Protein AF-A0A373PRU6-F1 (afdb_monomer_lite)

Sequence (312 aa):
MYLFNEEFGDKYLLKSLNAAQDGPDSDEWWINGLLIFNVDGSAHERDKNTGFYPNIRDDYENTDEAWINSRKFLEDNSERLLMVYRQLPGFENADFVWEKDANDQSHITVGDILYIRETVHTSQDRESIGNETENNNYAVTQHHCHYAAHPDEKDNPNNRQSIGFNFYESDIHPFKKDDYIDENDSKKYICGHLSYQKIRKDMNDPNYPLDKNSPTAPAFIPYSALITKYVKNLLIPGYAVSASSFAWSEMRVLPNQCVLGDAAGIAAVTCLLSGRTPFELNDTDENGKYIYIQDMHNIFDKYYIIYKDEDL

Secondary structure (DSSP, 8-state):
-HHHHHHHTTTEEEEEEEEEESSTT-S-EEEEEEEE-SEETT--GGGTTSTTS----TT-EEHHHHHHHHHHHHHHTHHHHHHHHTTSTT-TT----EEE-TTS-EEE---SS----S-----S-GGG-STT-TTTSSSB-HHHHHTTTSHHHHT-GGGGGEEEEE-----PPPSSGGGGEETTEEEEE--THHHHHHH-GGG--SSS--STT-SSS-EEEEGGGGB-SS-TT-B--STTSSB-HHHHHHH-SHHHHHHHHHHHHHHHHHHHHHT--GGGGG-B-TTS-BTTHHHHHHHHHHHT-S--GGG-

pLDDT: mean 88.2, std 9.52, range [36.06, 97.19]

Foldseek 3Di:
DLVVCVVCQQAKDFDDWDWDAPDPPHPDIDTPTIDGAQEAAQADPVCPPHPSGDDGDPSHDYFVRSVVVVQVVCVVCVVVVLVVQLVDPPCVPPHFDWDADPVRDITGDDDPGDDDQFHAADWQDPVPDDPPCQAPTFQAHLCQFLVCVPCCNVVPPCLVLFLAWFADQQAADDNGSVLQAQPVHRSHGDHDLNSVCSVPVVQCDPVRHSHRCTSVDIGRRHLQQQDYPVDQQGGRQANHTRHGNRSCSRQHDPVSSVSSVLSVVLLVVLCVVVVGHSNCQCDADPVRHRDNSVVSVVVCVVVVVHDDPVND

Structure (mmCIF, N/CA/C/O backbone):
data_AF-A0A373PRU6-F1
#
_entry.id   AF-A0A373PRU6-F1
#
loop_
_atom_site.group_PDB
_atom_site.id
_atom_site.type_symbol
_atom_site.label_atom_id
_atom_site.label_alt_id
_atom_site.label_comp_id
_atom_site.label_asym_id
_atom_site.label_entity_id
_atom_site.label_seq_id
_atom_site.pdbx_PDB_ins_code
_atom_site.Cartn_x
_atom_site.Cartn_y
_atom_site.Cartn_z
_atom_site.occupancy
_atom_site.B_iso_or_equiv
_atom_site.auth_seq_id
_atom_site.auth_comp_id
_atom_site.auth_asym_id
_atom_site.auth_atom_id
_atom_site.pdbx_PDB_model_num
ATOM 1 N N . MET A 1 1 ? 21.008 -1.717 -15.187 1.00 86.25 1 MET A N 1
ATOM 2 C CA . MET A 1 1 ? 20.218 -1.080 -14.107 1.00 86.25 1 MET A CA 1
ATOM 3 C C . MET A 1 1 ? 20.899 0.162 -13.525 1.00 86.25 1 MET A C 1
ATOM 5 O O . MET A 1 1 ? 20.351 1.234 -13.706 1.00 86.25 1 MET A O 1
ATOM 9 N N . TYR A 1 2 ? 22.099 0.070 -12.925 1.00 86.94 2 TYR A N 1
ATOM 10 C CA . TYR A 1 2 ? 22.814 1.226 -12.331 1.00 86.94 2 TYR A CA 1
ATOM 11 C C . TYR A 1 2 ? 22.837 2.483 -13.225 1.00 86.94 2 TYR A C 1
ATOM 13 O O . TYR A 1 2 ? 22.309 3.516 -12.842 1.00 86.94 2 TYR A O 1
ATOM 21 N N . LEU A 1 3 ? 23.351 2.374 -14.458 1.00 89.56 3 LEU A N 1
ATOM 22 C CA . LEU A 1 3 ? 23.431 3.504 -15.401 1.00 89.56 3 LEU A CA 1
ATOM 23 C C . LEU A 1 3 ? 22.067 4.067 -15.827 1.00 89.56 3 LEU A C 1
ATOM 25 O O . LEU A 1 3 ? 21.989 5.199 -16.283 1.00 89.56 3 LEU A O 1
ATOM 29 N N . PHE A 1 4 ? 20.998 3.273 -15.750 1.00 92.38 4 PHE A N 1
ATOM 30 C CA . PHE A 1 4 ? 19.646 3.766 -16.007 1.00 92.38 4 PHE A CA 1
ATOM 31 C C . PHE A 1 4 ? 19.184 4.632 -14.833 1.00 92.38 4 PHE A C 1
ATOM 33 O O . PHE A 1 4 ? 18.791 5.777 -15.027 1.00 92.38 4 PHE A O 1
ATOM 40 N N . ASN A 1 5 ? 19.309 4.108 -13.612 1.00 92.19 5 ASN A N 1
ATOM 41 C CA . ASN A 1 5 ? 18.898 4.813 -12.399 1.00 92.19 5 ASN A CA 1
ATOM 42 C C . ASN A 1 5 ? 19.761 6.056 -12.126 1.00 92.19 5 ASN A C 1
ATOM 44 O O . ASN A 1 5 ? 19.285 7.010 -11.519 1.00 92.19 5 ASN A O 1
ATOM 48 N N . GLU A 1 6 ? 21.015 6.085 -12.582 1.00 91.06 6 GLU A N 1
ATOM 49 C CA . GLU A 1 6 ? 21.838 7.294 -12.502 1.00 91.06 6 GLU A CA 1
ATOM 50 C C . GLU A 1 6 ? 21.287 8.443 -13.337 1.00 91.06 6 GLU A C 1
ATOM 52 O O . GLU A 1 6 ? 21.321 9.581 -12.883 1.00 91.06 6 GLU A O 1
ATOM 57 N N . GLU A 1 7 ? 20.750 8.141 -14.514 1.00 93.94 7 GLU A N 1
ATOM 58 C CA . GLU A 1 7 ? 20.253 9.150 -15.444 1.00 93.94 7 GLU A CA 1
ATOM 59 C C . GLU A 1 7 ? 18.822 9.589 -15.137 1.00 93.94 7 GLU A C 1
ATOM 61 O O . GLU A 1 7 ? 18.518 10.774 -15.219 1.00 93.94 7 GLU A O 1
ATOM 66 N N . PHE A 1 8 ? 17.951 8.646 -14.768 1.00 95.25 8 PHE A N 1
ATOM 67 C CA . PHE A 1 8 ? 16.517 8.914 -14.628 1.00 95.25 8 PHE A CA 1
ATOM 68 C C . PHE A 1 8 ? 16.002 8.867 -13.190 1.00 95.25 8 PHE A C 1
ATOM 70 O O . PHE A 1 8 ? 14.869 9.279 -12.947 1.00 95.25 8 PHE A O 1
ATOM 77 N N . GLY A 1 9 ? 16.808 8.383 -12.239 1.00 92.69 9 GLY A N 1
ATOM 78 C CA . GLY A 1 9 ? 16.349 7.960 -10.913 1.00 92.69 9 GLY A CA 1
ATOM 79 C C . GLY A 1 9 ? 15.667 9.034 -10.072 1.00 92.69 9 GLY A C 1
ATOM 80 O O . GLY A 1 9 ? 14.907 8.675 -9.182 1.00 92.69 9 GLY A O 1
ATOM 81 N N . ASP A 1 10 ? 15.874 10.318 -10.366 1.00 92.00 10 ASP A N 1
ATOM 82 C CA . ASP A 1 10 ? 15.179 11.414 -9.681 1.00 92.00 10 ASP A CA 1
ATOM 83 C C . ASP A 1 10 ? 13.658 11.374 -9.913 1.00 92.00 10 ASP A C 1
ATOM 85 O O . ASP A 1 10 ? 12.893 11.786 -9.044 1.00 92.00 10 ASP A O 1
ATOM 89 N N . LYS A 1 11 ? 13.212 10.831 -11.057 1.00 94.31 11 LYS A N 1
ATOM 90 C CA . LYS A 1 11 ? 11.790 10.645 -11.396 1.00 94.31 11 LYS A CA 1
ATOM 91 C C . LYS A 1 11 ? 11.422 9.183 -11.646 1.00 94.31 11 LYS A C 1
ATOM 93 O O . LYS A 1 11 ? 10.376 8.744 -11.178 1.00 94.31 11 LYS A O 1
ATOM 98 N N . TYR A 1 12 ? 12.268 8.438 -12.355 1.00 95.31 12 TYR A N 1
ATOM 99 C CA . TYR A 1 12 ? 12.023 7.068 -12.802 1.00 95.31 12 TYR A CA 1
ATOM 100 C C . TYR A 1 12 ? 13.152 6.139 -12.359 1.00 95.31 12 TYR A C 1
ATOM 102 O O . TYR A 1 12 ? 14.284 6.241 -12.836 1.00 95.31 12 TYR A O 1
ATOM 110 N N . LEU A 1 13 ? 12.847 5.192 -11.473 1.00 93.62 13 LEU A N 1
ATOM 111 C CA . LEU A 1 13 ? 13.838 4.270 -10.919 1.00 93.62 13 LEU A CA 1
ATOM 112 C C . LEU A 1 13 ? 13.442 2.818 -11.165 1.00 93.62 13 LEU A C 1
ATOM 114 O O . LEU A 1 13 ? 12.336 2.397 -10.837 1.00 93.62 13 LEU A O 1
ATOM 118 N N . LEU A 1 14 ? 14.368 2.025 -11.701 1.00 91.88 14 LEU A N 1
ATOM 119 C CA . LEU A 1 14 ? 14.205 0.578 -11.780 1.00 91.88 14 LEU A CA 1
ATOM 120 C C . LEU A 1 14 ? 14.576 -0.052 -10.441 1.00 91.88 14 LEU A C 1
ATOM 122 O O . LEU A 1 14 ? 15.714 0.086 -9.978 1.00 91.88 14 LEU A O 1
ATOM 126 N N . LYS A 1 15 ? 13.617 -0.759 -9.844 1.00 86.94 15 LYS A N 1
ATOM 127 C CA . LYS A 1 15 ? 13.806 -1.544 -8.619 1.00 86.94 15 LYS A CA 1
ATOM 128 C C . LYS A 1 15 ? 13.974 -3.034 -8.922 1.00 86.94 15 LYS A C 1
ATOM 130 O O . LYS A 1 15 ? 13.915 -3.466 -10.074 1.00 86.94 15 LYS A O 1
ATOM 135 N N . SER A 1 16 ? 14.164 -3.830 -7.870 1.00 79.06 16 SER A N 1
ATOM 136 C CA . SER A 1 16 ? 14.116 -5.289 -7.962 1.00 79.06 16 SER A CA 1
ATOM 137 C C . SER A 1 16 ? 12.798 -5.769 -8.586 1.00 79.06 16 SER A C 1
ATOM 139 O O . SER A 1 16 ? 11.715 -5.218 -8.343 1.00 79.06 16 SER A O 1
ATOM 141 N N . LEU A 1 17 ? 12.915 -6.796 -9.429 1.00 82.38 17 LEU A N 1
ATOM 142 C CA . LEU A 1 17 ? 11.822 -7.315 -10.238 1.00 82.38 17 LEU A CA 1
ATOM 143 C C . LEU A 1 17 ? 10.828 -8.090 -9.366 1.00 82.38 17 LEU A C 1
ATOM 145 O O . LEU A 1 17 ? 11.196 -9.048 -8.691 1.00 82.38 17 LEU A O 1
ATOM 149 N N . ASN A 1 18 ? 9.566 -7.673 -9.412 1.00 85.94 18 ASN A N 1
ATOM 150 C CA . ASN A 1 18 ? 8.427 -8.485 -9.008 1.00 85.94 18 ASN A CA 1
ATOM 151 C C . ASN A 1 18 ? 7.609 -8.740 -10.277 1.00 85.94 18 ASN A C 1
ATOM 153 O O . ASN A 1 18 ? 7.255 -7.778 -10.961 1.00 85.94 18 ASN A O 1
ATOM 157 N N . ALA A 1 19 ? 7.382 -10.005 -10.621 1.00 89.69 19 ALA A N 1
ATOM 158 C CA . ALA A 1 19 ? 6.680 -10.379 -11.837 1.00 89.69 19 ALA A CA 1
ATOM 159 C C . ALA A 1 19 ? 5.660 -11.486 -11.575 1.00 89.69 19 ALA A C 1
ATOM 161 O O . ALA A 1 19 ? 5.889 -12.368 -10.746 1.00 89.69 19 ALA A O 1
ATOM 162 N N . ALA A 1 20 ? 4.555 -11.434 -12.309 1.00 91.38 20 ALA A N 1
ATOM 163 C CA . ALA A 1 20 ? 3.500 -12.435 -12.286 1.00 91.38 20 ALA A CA 1
ATOM 164 C C . ALA A 1 20 ? 3.166 -12.854 -13.719 1.00 91.38 20 ALA A C 1
ATOM 166 O O . ALA A 1 20 ? 3.048 -12.002 -14.597 1.00 91.38 20 ALA A O 1
ATOM 167 N N . GLN A 1 21 ? 3.027 -14.158 -13.944 1.00 92.62 21 GLN A N 1
ATOM 168 C CA . GLN A 1 21 ? 2.617 -14.703 -15.235 1.00 92.62 21 GLN A CA 1
ATOM 169 C C . GLN A 1 21 ? 1.162 -14.313 -15.517 1.00 92.62 21 GLN A C 1
ATOM 171 O O . GLN A 1 21 ? 0.332 -14.361 -14.602 1.00 92.62 21 GLN A O 1
ATOM 176 N N . ASP A 1 22 ? 0.844 -13.952 -16.760 1.00 93.62 22 ASP A N 1
ATOM 177 C CA . ASP A 1 22 ? -0.519 -13.602 -17.170 1.00 93.62 22 ASP A CA 1
ATOM 178 C C . ASP A 1 22 ? -1.387 -14.856 -17.372 1.00 93.62 22 ASP A C 1
ATOM 180 O O . ASP A 1 22 ? -1.790 -15.226 -18.472 1.00 93.62 22 ASP A O 1
ATOM 184 N N . GLY A 1 23 ? -1.622 -15.567 -16.270 1.00 92.31 23 GLY A N 1
ATOM 185 C CA . GLY A 1 23 ? -2.342 -16.833 -16.239 1.00 92.31 23 GLY A CA 1
ATOM 186 C C . GLY A 1 23 ? -1.467 -18.067 -16.506 1.00 92.31 23 GLY A C 1
ATOM 187 O O . GLY A 1 23 ? -0.293 -17.955 -16.862 1.00 92.31 23 GLY A O 1
ATOM 188 N N . PRO A 1 24 ? -2.022 -19.274 -16.287 1.00 91.81 24 PRO A N 1
ATOM 189 C CA . PRO A 1 24 ? -1.290 -20.519 -16.489 1.00 91.81 24 PRO A CA 1
ATOM 190 C C . PRO A 1 24 ? -0.795 -20.656 -17.931 1.00 91.81 24 PRO A C 1
ATOM 192 O O . PRO A 1 24 ? -1.558 -20.429 -18.867 1.00 91.81 24 PRO A O 1
ATOM 195 N N . ASP A 1 25 ? 0.462 -21.069 -18.087 1.00 91.56 25 ASP A N 1
ATOM 196 C CA . ASP A 1 25 ? 1.106 -21.362 -19.376 1.00 91.56 25 ASP A CA 1
ATOM 197 C C . ASP A 1 25 ? 1.249 -20.162 -20.340 1.00 91.56 25 ASP A C 1
ATOM 199 O O . ASP A 1 25 ? 1.554 -20.361 -21.515 1.00 91.56 25 ASP A O 1
ATOM 203 N N . SER A 1 26 ? 1.068 -18.922 -19.866 1.00 93.06 26 SER A N 1
ATOM 204 C CA . SER A 1 26 ? 1.297 -17.720 -20.679 1.00 93.06 26 SER A CA 1
ATOM 205 C C . SER A 1 26 ? 2.788 -17.394 -20.821 1.00 93.06 26 SER A C 1
ATOM 207 O O . SER A 1 26 ? 3.548 -17.447 -19.851 1.00 93.06 26 SER A O 1
ATOM 209 N N . ASP A 1 27 ? 3.209 -17.002 -22.022 1.00 90.69 27 ASP A N 1
ATOM 210 C CA . ASP A 1 27 ? 4.546 -16.442 -22.257 1.00 90.69 27 ASP A CA 1
ATOM 211 C C . ASP A 1 27 ? 4.632 -14.959 -21.831 1.00 90.69 27 ASP A C 1
ATOM 213 O O . ASP A 1 27 ? 5.715 -14.370 -21.822 1.00 90.69 27 ASP A O 1
ATOM 217 N N . GLU A 1 28 ? 3.503 -14.355 -21.446 1.00 93.88 28 GLU A N 1
ATOM 218 C CA . GLU A 1 28 ? 3.390 -12.959 -21.029 1.00 93.88 28 GLU A CA 1
ATOM 219 C C . GLU A 1 28 ? 3.462 -12.821 -19.504 1.00 93.88 28 GLU A C 1
ATOM 221 O O . GLU A 1 28 ? 2.934 -13.633 -18.737 1.00 93.88 28 GLU A O 1
ATOM 226 N N . TRP A 1 29 ? 4.145 -11.766 -19.056 1.00 92.88 29 TRP A N 1
ATOM 227 C CA . TRP A 1 29 ? 4.392 -11.499 -17.643 1.00 92.88 29 TRP A CA 1
ATOM 228 C C . TRP A 1 29 ? 4.147 -10.028 -17.325 1.00 92.88 29 TRP A C 1
ATOM 230 O O . TRP A 1 29 ? 4.718 -9.136 -17.951 1.00 92.88 29 TRP A O 1
ATOM 240 N N . TRP A 1 30 ? 3.371 -9.774 -16.277 1.00 93.44 30 TRP A N 1
ATOM 241 C CA . TRP A 1 30 ? 3.238 -8.454 -15.677 1.00 93.44 30 TRP A CA 1
ATOM 242 C C . TRP A 1 30 ? 4.454 -8.160 -14.810 1.00 93.44 30 TRP A C 1
ATOM 244 O O . TRP A 1 30 ? 4.757 -8.920 -13.890 1.00 93.44 30 TRP A O 1
ATOM 254 N N . ILE A 1 31 ? 5.137 -7.044 -15.070 1.00 91.62 31 ILE A N 1
ATOM 255 C CA . ILE A 1 31 ? 6.336 -6.639 -14.327 1.00 91.62 31 ILE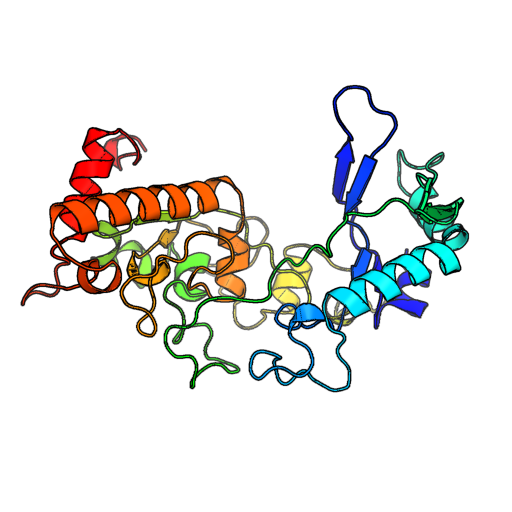 A CA 1
ATOM 256 C C . ILE A 1 31 ? 6.047 -5.385 -13.502 1.00 91.62 31 ILE A C 1
ATOM 258 O O . ILE A 1 31 ? 5.841 -4.294 -14.027 1.00 91.62 31 ILE A O 1
ATOM 262 N N . ASN A 1 32 ? 6.150 -5.512 -12.182 1.00 89.94 32 ASN A N 1
ATOM 263 C CA . ASN A 1 32 ? 6.246 -4.388 -11.262 1.00 89.94 32 ASN A CA 1
ATOM 264 C C . ASN A 1 32 ? 7.732 -4.084 -11.006 1.00 89.94 32 ASN A C 1
ATOM 266 O O . ASN A 1 32 ? 8.357 -4.652 -10.102 1.00 89.94 32 ASN A O 1
ATOM 270 N N . GLY A 1 33 ? 8.301 -3.190 -11.819 1.00 89.50 33 GLY A N 1
ATOM 271 C CA . GLY A 1 33 ? 9.732 -2.861 -11.779 1.00 89.50 33 GLY A CA 1
ATOM 272 C C . GLY A 1 33 ? 10.085 -1.377 -11.888 1.00 89.50 33 GLY A C 1
ATOM 273 O O . GLY A 1 33 ? 11.196 -1.017 -11.504 1.00 89.50 33 GLY A O 1
ATOM 274 N N . LEU A 1 34 ? 9.173 -0.526 -12.362 1.00 92.56 34 LEU A N 1
ATOM 275 C CA . LEU A 1 34 ? 9.394 0.915 -12.493 1.00 92.56 34 LEU A CA 1
ATOM 276 C C . LEU A 1 34 ? 8.745 1.660 -11.324 1.00 92.56 34 LEU A C 1
ATOM 278 O O . LEU A 1 34 ? 7.542 1.548 -11.100 1.00 92.56 34 LEU A O 1
ATOM 282 N N . LEU A 1 35 ? 9.547 2.421 -10.587 1.00 92.06 35 LEU A N 1
ATOM 283 C CA . LEU A 1 35 ? 9.082 3.384 -9.598 1.00 92.06 35 LEU A CA 1
ATOM 284 C C . LEU A 1 35 ? 9.007 4.767 -10.223 1.00 92.06 35 LEU A C 1
ATOM 286 O O . LEU A 1 35 ? 9.905 5.161 -10.969 1.00 92.06 35 LEU A O 1
ATOM 290 N N . ILE A 1 36 ? 7.947 5.488 -9.872 1.00 93.81 36 ILE A N 1
ATOM 291 C CA . ILE A 1 36 ? 7.681 6.848 -10.325 1.00 93.81 36 ILE A CA 1
ATOM 292 C C . ILE A 1 36 ? 7.606 7.717 -9.072 1.00 93.81 36 ILE A C 1
ATOM 294 O O . ILE A 1 36 ? 6.755 7.496 -8.211 1.00 93.81 36 ILE A O 1
ATOM 298 N N . PHE A 1 37 ? 8.526 8.667 -8.948 1.00 92.69 37 PHE A N 1
ATOM 299 C CA . PHE A 1 37 ? 8.572 9.594 -7.818 1.00 92.69 37 PHE A CA 1
ATOM 300 C C . PHE A 1 37 ? 7.758 10.860 -8.097 1.00 92.69 37 PHE A C 1
ATOM 302 O O . PHE A 1 37 ? 7.364 11.126 -9.234 1.00 92.69 37 PHE A O 1
ATOM 309 N N . ASN A 1 38 ? 7.518 11.655 -7.052 1.00 92.44 38 ASN A N 1
ATOM 310 C CA . ASN A 1 38 ? 6.784 12.923 -7.118 1.00 92.44 38 ASN A CA 1
ATOM 311 C C . ASN A 1 38 ? 5.394 12.776 -7.761 1.00 92.44 38 ASN A C 1
ATOM 313 O O . ASN A 1 38 ? 5.065 13.458 -8.733 1.00 92.44 38 ASN A O 1
ATOM 317 N N . VAL A 1 39 ? 4.606 11.833 -7.247 1.00 92.94 39 VAL A N 1
ATOM 318 C CA . VAL A 1 39 ? 3.202 11.635 -7.622 1.00 92.94 39 VAL A CA 1
ATOM 319 C C . VAL A 1 39 ? 2.363 11.806 -6.370 1.00 92.94 39 VAL A C 1
ATOM 321 O O . VAL A 1 39 ? 2.613 11.137 -5.366 1.00 92.94 39 VAL A O 1
ATOM 324 N N . ASP A 1 40 ? 1.373 12.691 -6.417 1.00 91.88 40 ASP A N 1
ATOM 325 C CA . ASP A 1 40 ? 0.398 12.817 -5.337 1.00 91.88 40 ASP A CA 1
ATOM 326 C C . ASP A 1 40 ? -0.790 11.889 -5.614 1.00 91.88 40 ASP A C 1
ATOM 328 O O . ASP A 1 40 ? -1.610 12.146 -6.495 1.00 91.88 40 ASP A O 1
ATOM 332 N N . GLY A 1 41 ? -0.890 10.793 -4.856 1.00 90.06 41 GLY A N 1
ATOM 333 C CA . GLY A 1 41 ? -1.975 9.821 -5.024 1.00 90.06 41 GLY A CA 1
ATOM 334 C C . GLY A 1 41 ? -3.359 10.305 -4.622 1.00 90.06 41 GLY A C 1
ATOM 335 O O . GLY A 1 41 ? -4.328 9.602 -4.888 1.00 90.06 41 GLY A O 1
ATOM 336 N N . SER A 1 42 ? -3.462 11.461 -3.965 1.00 89.12 42 SER A N 1
ATOM 337 C CA . SER A 1 42 ? -4.747 12.082 -3.642 1.00 89.12 42 SER A CA 1
ATOM 338 C C . SER A 1 42 ? -5.257 12.995 -4.760 1.00 89.12 42 SER A C 1
ATOM 340 O O . SER A 1 42 ? -6.415 13.414 -4.731 1.00 89.12 42 SER A O 1
ATOM 342 N N . ALA A 1 43 ? -4.414 13.301 -5.752 1.00 93.94 43 ALA A N 1
ATOM 343 C CA . ALA A 1 43 ? -4.750 14.166 -6.869 1.00 93.94 43 ALA A CA 1
ATOM 344 C C . ALA A 1 43 ? -5.138 13.352 -8.109 1.00 93.94 43 ALA A C 1
ATOM 346 O O . ALA A 1 43 ? -4.358 12.551 -8.634 1.00 93.94 43 ALA A O 1
ATOM 347 N N . HIS A 1 44 ? -6.343 13.615 -8.609 1.00 93.50 44 HIS A N 1
ATOM 348 C CA . HIS A 1 44 ? -6.882 12.999 -9.817 1.00 93.50 44 HIS A CA 1
ATOM 349 C C . HIS A 1 44 ? -7.374 14.064 -10.792 1.00 93.50 44 HIS A C 1
ATOM 351 O O . HIS A 1 44 ? -7.977 15.063 -10.389 1.00 93.50 44 HIS A O 1
ATOM 357 N N . GLU A 1 45 ? -7.199 13.818 -12.087 1.00 94.31 45 GLU A N 1
ATOM 358 C CA . GLU A 1 45 ? -7.615 14.737 -13.151 1.00 94.31 45 GLU A CA 1
ATOM 359 C C . GLU A 1 45 ? -9.127 15.005 -13.109 1.00 94.31 45 GLU A C 1
ATOM 361 O O . GLU A 1 45 ? -9.573 16.128 -13.342 1.00 94.31 45 GLU A O 1
ATOM 366 N N . ARG A 1 46 ? -9.928 14.003 -12.717 1.00 93.88 46 ARG A N 1
ATOM 367 C CA . ARG A 1 46 ? -11.390 14.135 -12.559 1.00 93.88 46 ARG A CA 1
ATOM 368 C C . ARG A 1 46 ? -11.807 15.212 -11.553 1.00 93.88 46 ARG A C 1
ATOM 370 O O . ARG A 1 46 ? -12.906 15.749 -11.662 1.00 93.88 46 ARG A O 1
ATOM 377 N N . ASP A 1 47 ? -10.949 15.496 -10.574 1.00 95.25 47 ASP A N 1
ATOM 378 C CA . ASP A 1 47 ? -11.224 16.444 -9.497 1.00 95.25 47 ASP A CA 1
ATOM 379 C C . ASP A 1 47 ? -10.670 17.840 -9.824 1.00 95.25 47 ASP A C 1
ATOM 381 O O . ASP A 1 47 ? -10.991 18.809 -9.131 1.00 95.25 47 ASP A O 1
ATOM 385 N N . LYS A 1 48 ? -9.888 17.981 -10.906 1.00 92.94 48 LYS A N 1
ATOM 386 C CA . LYS A 1 48 ? -9.249 19.233 -11.331 1.00 92.94 48 LYS A CA 1
ATOM 387 C C . LYS A 1 48 ? -10.295 20.323 -11.560 1.00 92.94 48 LYS A C 1
ATOM 389 O O . LYS A 1 48 ? -11.295 20.127 -12.250 1.00 92.94 48 LYS A O 1
ATOM 394 N N . ASN A 1 49 ? -10.043 21.506 -11.000 1.00 92.44 49 ASN A N 1
ATOM 395 C CA . ASN A 1 49 ? -10.958 22.661 -10.973 1.00 92.44 49 ASN A CA 1
ATOM 396 C C . ASN A 1 49 ? -12.192 22.516 -10.061 1.00 92.44 49 ASN A C 1
ATOM 398 O O . ASN A 1 49 ? -13.073 23.378 -10.088 1.00 92.44 49 ASN A O 1
ATOM 402 N N . THR A 1 50 ? -12.269 21.472 -9.236 1.00 95.38 50 THR A N 1
ATOM 403 C CA . THR A 1 50 ? -13.276 21.364 -8.172 1.00 95.38 50 THR A CA 1
ATOM 404 C C . THR A 1 50 ? -12.670 21.724 -6.815 1.00 95.38 50 THR A C 1
ATOM 406 O O . THR A 1 50 ? -11.453 21.773 -6.653 1.00 95.38 50 THR A O 1
ATOM 409 N N . GLY A 1 51 ? -13.518 21.927 -5.803 1.00 92.88 51 GLY A N 1
ATOM 410 C CA . GLY A 1 51 ? -13.061 22.082 -4.416 1.00 92.88 51 GLY A CA 1
ATOM 411 C C . GLY A 1 51 ? -12.508 20.797 -3.784 1.00 92.88 51 GLY A C 1
ATOM 412 O O . GLY A 1 51 ? -12.106 20.837 -2.624 1.00 92.88 51 GLY A O 1
ATOM 413 N N . PHE A 1 52 ? -12.523 19.670 -4.505 1.00 89.50 52 PHE A N 1
ATOM 414 C CA . PHE A 1 52 ? -11.997 18.385 -4.043 1.00 89.50 52 PHE A CA 1
ATOM 415 C C . PHE A 1 52 ? -10.560 18.122 -4.499 1.00 89.50 52 PHE A C 1
ATOM 417 O O . PHE A 1 52 ? -9.922 17.229 -3.948 1.00 89.50 52 PHE A O 1
ATOM 424 N N . TYR A 1 53 ? -10.033 18.898 -5.453 1.00 94.50 53 TYR A N 1
ATOM 425 C CA . TYR A 1 53 ? -8.634 18.776 -5.851 1.00 94.50 53 TYR A CA 1
ATOM 426 C C . TYR A 1 53 ? -7.716 19.224 -4.704 1.00 94.50 53 TYR A C 1
ATOM 428 O O . TYR A 1 53 ? -7.913 20.324 -4.172 1.00 94.50 53 TYR A O 1
ATOM 436 N N . PRO A 1 54 ? -6.728 18.410 -4.302 1.00 91.19 54 PRO A N 1
ATOM 437 C CA . PRO A 1 54 ? -5.819 18.780 -3.227 1.00 91.19 54 PRO A CA 1
ATOM 438 C C . PRO A 1 54 ? -4.839 19.875 -3.674 1.00 91.19 54 PRO A C 1
ATOM 440 O O . PRO A 1 54 ? -4.564 20.063 -4.860 1.00 91.19 54 PRO A O 1
ATOM 443 N N . ASN A 1 55 ? -4.260 20.586 -2.705 1.00 90.19 55 ASN A N 1
ATOM 444 C CA . ASN A 1 55 ? -3.111 21.448 -2.965 1.00 90.19 55 ASN A CA 1
ATOM 445 C C . ASN A 1 55 ? -1.871 20.561 -3.104 1.00 90.19 55 ASN A C 1
ATOM 447 O O . ASN A 1 55 ? -1.273 20.183 -2.097 1.00 90.19 55 ASN A O 1
ATOM 451 N N . ILE A 1 56 ? -1.514 20.220 -4.339 1.00 91.44 56 ILE A N 1
ATOM 452 C CA . ILE A 1 56 ? -0.291 19.466 -4.627 1.00 91.44 56 ILE A CA 1
ATOM 453 C C . ILE A 1 56 ? 0.924 20.392 -4.675 1.00 91.44 56 ILE A C 1
ATOM 455 O O . ILE A 1 56 ? 0.799 21.596 -4.910 1.00 91.44 56 ILE A O 1
ATOM 459 N N . ARG A 1 57 ? 2.113 19.830 -4.456 1.00 91.25 57 ARG A N 1
ATOM 460 C CA . ARG A 1 57 ? 3.372 20.559 -4.640 1.00 91.25 57 ARG A CA 1
ATOM 461 C C . ARG A 1 57 ? 3.643 20.789 -6.127 1.00 91.25 57 ARG A C 1
ATOM 463 O O . ARG A 1 57 ? 3.347 19.924 -6.943 1.00 91.25 57 ARG A O 1
ATOM 470 N N . ASP A 1 58 ? 4.291 21.903 -6.459 1.00 92.94 58 ASP A N 1
ATOM 471 C CA . ASP A 1 58 ? 4.599 22.269 -7.851 1.00 92.94 58 ASP A CA 1
ATOM 472 C C . ASP A 1 58 ? 5.528 21.266 -8.564 1.00 92.94 58 ASP A C 1
ATOM 474 O O . ASP A 1 58 ? 5.549 21.206 -9.791 1.00 92.94 58 ASP A O 1
ATOM 478 N N . ASP A 1 59 ? 6.321 20.495 -7.811 1.00 92.88 59 ASP A N 1
ATOM 479 C CA . ASP A 1 59 ? 7.217 19.457 -8.329 1.00 92.88 59 ASP A CA 1
ATOM 480 C C . ASP A 1 59 ? 6.549 18.077 -8.475 1.00 92.88 59 ASP A C 1
ATOM 482 O O . ASP A 1 59 ? 7.229 17.117 -8.844 1.00 92.88 59 ASP A O 1
ATOM 486 N N . TYR A 1 60 ? 5.250 17.962 -8.167 1.00 94.00 60 TYR A N 1
ATOM 487 C CA . TYR A 1 60 ? 4.486 16.712 -8.178 1.00 94.00 60 TYR A CA 1
ATOM 488 C C . TYR A 1 60 ? 3.478 16.684 -9.328 1.00 94.00 60 TYR A C 1
ATOM 490 O O . TYR A 1 60 ? 2.911 17.702 -9.716 1.00 94.00 60 TYR A O 1
ATOM 498 N N . GLU A 1 61 ? 3.231 15.484 -9.844 1.00 95.50 61 GLU A N 1
ATOM 499 C CA . GLU A 1 61 ? 2.173 15.212 -10.818 1.00 95.50 61 GLU A CA 1
ATOM 500 C C . GLU A 1 61 ? 0.952 14.610 -10.119 1.00 95.50 61 GLU A C 1
ATOM 502 O O . GLU A 1 61 ? 1.076 13.923 -9.096 1.00 95.50 61 GLU A O 1
ATOM 507 N N . ASN A 1 62 ? -0.229 14.824 -10.701 1.00 94.88 62 ASN A N 1
ATOM 508 C CA . ASN A 1 62 ? -1.397 14.030 -10.332 1.00 94.88 62 ASN A CA 1
ATOM 509 C C . ASN A 1 62 ? -1.292 12.601 -10.896 1.00 94.88 62 ASN A C 1
ATOM 511 O O . ASN A 1 62 ? -0.447 12.309 -11.744 1.00 94.88 62 ASN A O 1
ATOM 515 N N . THR A 1 63 ? -2.133 11.691 -10.406 1.00 94.75 63 THR A N 1
ATOM 516 C CA . THR A 1 63 ? -2.052 10.263 -10.766 1.00 94.75 63 THR A CA 1
ATOM 517 C C . THR A 1 63 ? -2.248 9.981 -12.259 1.00 94.75 63 THR A C 1
ATOM 519 O O . THR A 1 63 ? -1.549 9.127 -12.808 1.00 94.75 63 THR A O 1
ATOM 522 N N . ASP A 1 64 ? -3.153 10.697 -12.926 1.00 95.31 64 ASP A N 1
ATOM 523 C CA . ASP A 1 64 ? -3.448 10.540 -14.351 1.00 95.31 64 ASP A CA 1
ATOM 524 C C . ASP A 1 64 ? -2.308 11.097 -15.226 1.00 95.31 64 ASP A C 1
ATOM 526 O O . ASP A 1 64 ? -1.850 10.435 -16.159 1.00 95.31 64 ASP A O 1
ATOM 530 N N . GLU A 1 65 ? -1.798 12.289 -14.896 1.00 95.81 65 GLU A N 1
ATOM 531 C CA . GLU A 1 65 ? -0.642 12.909 -15.560 1.00 95.81 65 GLU A CA 1
ATOM 532 C C . GLU A 1 65 ? 0.600 12.016 -15.434 1.00 95.81 65 GLU A C 1
ATOM 534 O O . GLU A 1 65 ? 1.270 11.736 -16.431 1.00 95.81 65 GLU A O 1
ATOM 539 N N . ALA A 1 66 ? 0.859 11.496 -14.230 1.00 96.25 66 ALA A N 1
ATOM 540 C CA . ALA A 1 66 ? 1.958 10.573 -13.977 1.00 96.25 66 ALA A CA 1
ATOM 541 C C . ALA A 1 66 ? 1.819 9.277 -14.784 1.00 96.25 66 ALA A C 1
ATOM 543 O O . ALA A 1 66 ? 2.813 8.789 -15.322 1.00 96.25 66 ALA A O 1
ATOM 544 N N . TRP A 1 67 ? 0.608 8.723 -14.914 1.00 95.88 67 TRP A N 1
ATOM 545 C CA . TRP A 1 67 ? 0.362 7.533 -15.734 1.00 95.88 67 TRP A CA 1
ATOM 546 C C . TRP A 1 67 ? 0.683 7.785 -17.213 1.00 95.88 67 TRP A C 1
ATOM 548 O O . TRP A 1 67 ? 1.453 7.030 -17.813 1.00 95.88 67 TRP A O 1
ATOM 558 N N . ILE A 1 68 ? 0.167 8.883 -17.781 1.00 94.56 68 ILE A N 1
ATOM 559 C CA . ILE A 1 68 ? 0.392 9.263 -19.186 1.00 94.56 68 ILE A CA 1
ATOM 560 C C . ILE A 1 68 ? 1.886 9.483 -19.451 1.00 94.56 68 ILE A C 1
ATOM 562 O O . ILE A 1 68 ? 2.449 8.908 -20.389 1.00 94.56 68 ILE A O 1
ATOM 566 N N . ASN A 1 69 ? 2.543 10.287 -18.612 1.00 96.38 69 ASN A N 1
ATOM 567 C CA . ASN A 1 69 ? 3.953 10.636 -18.777 1.00 96.38 69 ASN A CA 1
ATOM 568 C C . ASN A 1 69 ? 4.861 9.413 -18.609 1.00 96.38 69 ASN A C 1
ATOM 570 O O . ASN A 1 69 ? 5.823 9.257 -19.362 1.00 96.38 69 ASN A O 1
ATOM 574 N N . SER A 1 70 ? 4.530 8.511 -17.682 1.00 96.25 70 SER A N 1
ATOM 575 C CA . SER A 1 70 ? 5.295 7.280 -17.461 1.00 96.25 70 SER A CA 1
ATOM 576 C C . SER A 1 70 ? 5.149 6.295 -18.616 1.00 96.25 70 SER A C 1
ATOM 578 O O . SER A 1 70 ? 6.140 5.691 -19.023 1.00 96.25 70 SER A O 1
ATOM 580 N N . ARG A 1 71 ? 3.948 6.151 -19.193 1.00 94.81 71 ARG A N 1
ATOM 581 C CA . ARG A 1 71 ? 3.739 5.309 -20.381 1.00 94.81 71 ARG A CA 1
ATOM 582 C C . ARG A 1 71 ? 4.531 5.834 -21.573 1.00 94.81 71 ARG A C 1
ATOM 584 O O . ARG A 1 71 ? 5.267 5.079 -22.203 1.00 94.81 71 ARG A O 1
ATOM 591 N N . LYS A 1 72 ? 4.478 7.148 -21.807 1.00 95.25 72 LYS A N 1
ATOM 592 C CA . LYS A 1 72 ? 5.306 7.797 -22.827 1.00 95.25 72 LYS A CA 1
ATOM 593 C C . LYS A 1 72 ? 6.802 7.588 -22.569 1.00 95.25 72 LYS A C 1
ATOM 595 O O . LYS A 1 72 ? 7.556 7.301 -23.494 1.00 95.25 72 LYS A O 1
ATOM 600 N N . PHE A 1 73 ? 7.239 7.703 -21.316 1.00 97.19 73 PHE A N 1
ATOM 601 C CA . PHE A 1 73 ? 8.629 7.460 -20.940 1.00 97.19 73 PHE A CA 1
ATOM 602 C C . PHE A 1 73 ? 9.070 6.020 -21.244 1.00 97.19 73 PHE A C 1
ATOM 604 O O . PHE A 1 73 ? 10.179 5.832 -21.747 1.00 97.19 73 PHE A O 1
ATOM 611 N N . LEU A 1 74 ? 8.218 5.019 -20.981 1.00 95.69 74 LEU A N 1
ATOM 612 C CA . LEU A 1 74 ? 8.488 3.620 -21.331 1.00 95.69 74 LEU A CA 1
ATOM 613 C C . LEU A 1 74 ? 8.706 3.453 -22.839 1.00 95.69 74 LEU A C 1
ATOM 615 O O . LEU A 1 74 ? 9.655 2.787 -23.244 1.00 95.69 74 LEU A O 1
ATOM 619 N N . GLU A 1 75 ? 7.865 4.078 -23.661 1.00 95.56 75 GLU A N 1
ATOM 620 C CA . GLU A 1 75 ? 7.953 4.015 -25.125 1.00 95.56 75 GLU A CA 1
ATOM 621 C C . GLU A 1 75 ? 9.232 4.681 -25.643 1.00 95.56 75 GLU A C 1
ATOM 623 O O . GLU A 1 75 ? 10.018 4.047 -26.356 1.00 95.56 75 GLU A O 1
ATOM 628 N N . ASP A 1 76 ? 9.482 5.921 -25.209 1.00 96.31 76 ASP A N 1
ATOM 629 C CA . ASP A 1 76 ? 10.644 6.724 -25.604 1.00 96.31 76 ASP A CA 1
ATOM 630 C C . ASP A 1 76 ? 11.979 6.070 -25.175 1.00 96.31 76 ASP A C 1
ATOM 632 O O . ASP A 1 76 ? 13.020 6.332 -25.779 1.00 96.31 76 ASP A O 1
ATOM 636 N N . ASN A 1 77 ? 11.965 5.204 -24.151 1.00 96.69 77 ASN A N 1
ATOM 637 C CA . ASN A 1 77 ? 13.152 4.537 -23.594 1.00 96.69 77 ASN A CA 1
ATOM 638 C C . ASN A 1 77 ? 13.124 3.004 -23.720 1.00 96.69 77 ASN A C 1
ATOM 640 O O . ASN A 1 77 ? 13.914 2.313 -23.066 1.00 96.69 77 ASN A O 1
ATOM 644 N N . SER A 1 78 ? 12.240 2.466 -24.559 1.00 95.44 78 SER A N 1
ATOM 645 C CA . SER A 1 78 ? 11.961 1.030 -24.668 1.00 95.44 78 SER A CA 1
ATOM 646 C C . SER A 1 78 ? 13.210 0.188 -24.950 1.00 95.44 78 SER A C 1
ATOM 648 O O . SER A 1 78 ? 13.474 -0.783 -24.241 1.00 95.44 78 SER A O 1
ATOM 650 N N . GLU A 1 79 ? 14.054 0.594 -25.903 1.00 95.00 79 GLU A N 1
ATOM 651 C CA . GLU A 1 79 ? 15.304 -0.113 -26.219 1.00 95.00 79 GLU A CA 1
ATOM 652 C C . GLU A 1 79 ? 16.235 -0.213 -25.003 1.00 95.00 79 GLU A C 1
ATOM 654 O O . GLU A 1 79 ? 16.770 -1.281 -24.690 1.00 95.00 79 GLU A O 1
ATOM 659 N N . ARG A 1 80 ? 16.403 0.891 -24.268 1.00 94.75 80 ARG A N 1
ATOM 660 C CA . ARG A 1 80 ? 17.274 0.943 -23.089 1.00 94.75 80 ARG A CA 1
ATOM 661 C C . ARG A 1 80 ? 16.710 0.118 -21.937 1.00 94.75 80 ARG A C 1
ATOM 663 O O . ARG A 1 80 ? 17.476 -0.533 -21.226 1.00 94.75 80 ARG A O 1
ATOM 670 N N . LEU A 1 81 ? 15.392 0.126 -21.756 1.00 94.62 81 LEU A N 1
ATOM 671 C CA . LEU A 1 81 ? 14.710 -0.709 -20.772 1.00 94.62 81 LEU A CA 1
ATOM 672 C C . LEU A 1 81 ? 14.885 -2.195 -21.098 1.00 94.62 81 LEU A C 1
ATOM 674 O O . LEU A 1 81 ? 15.305 -2.953 -20.224 1.00 94.62 81 LEU A O 1
ATOM 678 N N . LEU A 1 82 ? 14.680 -2.603 -22.354 1.00 94.94 82 LEU A N 1
ATOM 679 C CA . LEU A 1 82 ? 14.916 -3.979 -22.801 1.00 94.94 82 LEU A CA 1
ATOM 680 C C . LEU A 1 82 ? 16.370 -4.402 -22.595 1.00 94.94 82 LEU A C 1
ATOM 682 O O . LEU A 1 82 ? 16.621 -5.506 -22.119 1.00 94.94 82 LEU A O 1
ATOM 686 N N . MET A 1 83 ? 17.338 -3.523 -22.873 1.00 94.75 83 MET A N 1
ATOM 687 C CA . MET A 1 83 ? 18.747 -3.801 -22.573 1.00 94.75 83 MET A CA 1
ATOM 688 C C . MET A 1 83 ? 18.987 -4.076 -21.085 1.00 94.75 83 MET A C 1
ATOM 690 O O . MET A 1 83 ? 19.844 -4.892 -20.756 1.00 94.75 83 MET A O 1
ATOM 694 N N . VAL A 1 84 ? 18.272 -3.396 -20.183 1.00 93.31 84 VAL A N 1
ATOM 695 C CA . VAL A 1 84 ? 18.376 -3.654 -18.741 1.00 93.31 84 VAL A CA 1
ATOM 696 C C . VAL A 1 84 ? 17.680 -4.961 -18.367 1.00 93.31 84 VAL A C 1
ATOM 698 O O . VAL A 1 84 ? 18.284 -5.763 -17.659 1.00 93.31 84 VAL A O 1
ATOM 701 N N . TYR A 1 85 ? 16.453 -5.196 -18.834 1.00 92.19 85 TYR A N 1
ATOM 702 C CA . TYR A 1 85 ? 15.702 -6.407 -18.493 1.00 92.19 85 TYR A CA 1
ATOM 703 C C . TYR A 1 85 ? 16.363 -7.676 -19.032 1.00 92.19 85 TYR A C 1
ATOM 705 O O . TYR A 1 85 ? 16.485 -8.643 -18.291 1.00 92.19 85 TYR A O 1
ATOM 713 N N . ARG A 1 86 ? 16.911 -7.651 -20.252 1.00 94.44 86 ARG A N 1
ATOM 714 C CA . ARG A 1 86 ? 17.626 -8.793 -20.852 1.00 94.44 86 ARG A CA 1
ATOM 715 C C . ARG A 1 86 ? 18.947 -9.150 -20.164 1.00 94.44 86 ARG A C 1
ATOM 717 O O . ARG A 1 86 ? 19.548 -10.167 -20.490 1.00 94.44 86 ARG A O 1
ATOM 724 N N . GLN A 1 87 ? 19.415 -8.333 -19.216 1.00 92.50 87 GLN A N 1
ATOM 725 C CA . GLN A 1 87 ? 20.543 -8.679 -18.341 1.00 92.50 87 GLN A CA 1
ATOM 726 C C . GLN A 1 87 ? 20.111 -9.478 -17.104 1.00 92.50 87 GLN A C 1
ATOM 728 O O . GLN A 1 87 ? 20.974 -9.967 -16.373 1.00 92.50 87 GLN A O 1
ATOM 733 N N . LEU A 1 88 ? 18.807 -9.578 -16.828 1.00 88.75 88 LEU A N 1
ATOM 734 C CA . LEU A 1 88 ? 18.291 -10.359 -15.712 1.00 88.75 88 LEU A CA 1
ATOM 735 C C . LEU A 1 88 ? 18.207 -11.841 -16.110 1.00 88.75 88 LEU A C 1
ATOM 737 O O . LEU A 1 88 ? 17.712 -12.140 -17.200 1.00 88.75 88 LEU A O 1
ATOM 741 N N . PRO A 1 89 ? 18.641 -12.768 -15.236 1.00 89.44 89 PRO A N 1
ATOM 742 C CA . PRO A 1 89 ? 18.510 -14.197 -15.494 1.00 89.44 89 PRO A CA 1
ATOM 743 C C . PRO A 1 89 ? 17.059 -14.591 -15.798 1.00 89.44 89 PRO A C 1
ATOM 745 O O . PRO A 1 89 ? 16.164 -14.288 -15.007 1.00 89.44 89 PRO A O 1
ATOM 748 N N . GLY A 1 90 ? 16.836 -15.270 -16.923 1.00 88.50 90 GLY A N 1
ATOM 749 C CA . GLY A 1 90 ? 15.513 -15.709 -17.381 1.00 88.50 90 GLY A CA 1
ATOM 750 C C . GLY A 1 90 ? 14.752 -14.696 -18.247 1.00 88.50 90 GLY A C 1
ATOM 751 O O . GLY A 1 90 ? 13.687 -15.031 -18.758 1.00 88.50 90 GLY A O 1
ATOM 752 N N . PHE A 1 91 ? 15.283 -13.485 -18.440 1.00 90.81 91 PHE A N 1
ATOM 753 C CA . PHE A 1 91 ? 14.685 -12.430 -19.271 1.00 90.81 91 PHE A CA 1
ATOM 754 C C . PHE A 1 91 ? 15.507 -12.131 -20.531 1.00 90.81 91 PHE A C 1
ATOM 756 O O . PHE A 1 91 ? 15.258 -11.138 -21.209 1.00 90.81 91 PHE A O 1
ATOM 763 N N . GLU A 1 92 ? 16.483 -12.966 -20.889 1.00 94.62 92 GLU A N 1
ATOM 764 C CA . GLU A 1 92 ? 17.446 -12.705 -21.970 1.00 94.62 92 GLU A CA 1
ATOM 765 C C . GLU A 1 92 ? 16.768 -12.462 -23.329 1.00 94.62 92 GLU A C 1
ATOM 767 O O . GLU A 1 92 ? 17.276 -11.699 -24.153 1.00 94.62 92 GLU A O 1
ATOM 772 N N . ASN A 1 93 ? 15.597 -13.072 -23.532 1.00 94.00 93 ASN A N 1
ATOM 773 C CA . ASN A 1 93 ? 14.771 -12.938 -24.733 1.00 94.00 93 ASN A CA 1
ATOM 774 C C . ASN A 1 93 ? 13.495 -12.110 -24.506 1.00 94.00 93 ASN A C 1
ATOM 776 O O . ASN A 1 93 ? 12.621 -12.114 -25.367 1.00 94.00 93 ASN A O 1
ATOM 780 N N . ALA A 1 94 ? 13.365 -11.426 -23.365 1.00 92.62 94 ALA A N 1
ATOM 781 C CA . ALA A 1 94 ? 12.172 -10.648 -23.047 1.00 92.62 94 ALA A CA 1
ATOM 782 C C . ALA A 1 94 ? 11.926 -9.555 -24.095 1.00 92.62 94 ALA A C 1
ATOM 784 O O . ALA A 1 94 ? 12.871 -8.944 -24.607 1.00 92.62 94 ALA A O 1
ATOM 785 N N . ASP A 1 95 ? 10.659 -9.291 -24.387 1.00 96.12 95 ASP A N 1
ATOM 786 C CA . ASP A 1 95 ? 10.212 -8.169 -25.205 1.00 96.12 95 ASP A CA 1
ATOM 787 C C . ASP A 1 95 ? 8.983 -7.524 -24.560 1.00 96.12 95 ASP A C 1
ATOM 789 O O . ASP A 1 95 ? 8.351 -8.121 -23.685 1.00 96.12 95 ASP A O 1
ATOM 793 N N . PHE A 1 96 ? 8.665 -6.299 -24.963 1.00 96.19 96 PHE A N 1
ATOM 794 C CA . PHE A 1 96 ? 7.429 -5.660 -24.535 1.00 96.19 96 PHE A CA 1
ATOM 795 C C . PHE A 1 96 ? 6.233 -6.260 -25.272 1.00 96.19 96 PHE A C 1
ATOM 797 O O . PHE A 1 96 ? 6.288 -6.510 -26.478 1.00 96.19 96 PHE A O 1
ATOM 804 N N . VAL A 1 97 ? 5.133 -6.431 -24.543 1.00 95.69 97 VAL A N 1
ATOM 805 C CA . VAL A 1 97 ? 3.815 -6.633 -25.145 1.00 95.69 97 VAL A CA 1
ATOM 806 C C . VAL A 1 97 ? 3.317 -5.272 -25.625 1.00 95.69 97 VAL A C 1
ATOM 808 O O . VAL A 1 97 ? 3.427 -4.275 -24.905 1.00 95.69 97 VAL A O 1
ATOM 811 N N . TRP A 1 98 ? 2.822 -5.232 -26.859 1.00 95.50 98 TRP A N 1
ATOM 812 C CA . TRP A 1 98 ? 2.310 -4.020 -27.487 1.00 95.50 98 TRP A CA 1
ATOM 813 C C . TRP A 1 98 ? 0.821 -4.162 -27.761 1.00 95.50 98 TRP A C 1
ATOM 815 O O . TRP A 1 98 ? 0.371 -5.159 -28.326 1.00 95.50 98 TRP A O 1
ATOM 825 N N . GLU A 1 99 ? 0.074 -3.118 -27.445 1.00 94.38 99 GLU A N 1
ATOM 826 C CA . GLU A 1 99 ? -1.351 -3.007 -27.722 1.00 94.38 99 GLU A CA 1
ATOM 827 C C . GLU A 1 99 ? -1.635 -1.804 -28.613 1.00 94.38 99 GLU A C 1
ATOM 829 O O . GLU A 1 99 ? -0.840 -0.866 -28.696 1.00 94.38 99 GLU A O 1
ATOM 834 N N . LYS A 1 100 ? -2.779 -1.831 -29.297 1.00 94.50 100 LYS A N 1
ATOM 835 C CA . LYS A 1 100 ? -3.232 -0.706 -30.111 1.00 94.50 100 LYS A CA 1
ATOM 836 C C . LYS A 1 100 ? -4.333 0.069 -29.405 1.00 94.50 100 LYS A C 1
ATOM 838 O O . LYS A 1 100 ? -5.282 -0.534 -28.909 1.00 94.50 100 LYS A O 1
ATOM 843 N N . ASP A 1 101 ? -4.230 1.394 -29.408 1.00 88.38 101 ASP A N 1
ATOM 844 C CA . ASP A 1 101 ? -5.303 2.265 -28.936 1.00 88.38 101 ASP A CA 1
ATOM 845 C C . ASP A 1 101 ? -6.462 2.359 -29.953 1.00 88.38 101 ASP A C 1
ATOM 847 O O . ASP A 1 101 ? -6.441 1.779 -31.044 1.00 88.38 101 ASP A O 1
ATOM 851 N N . ALA A 1 102 ? -7.491 3.140 -29.611 1.00 90.94 102 ALA A N 1
ATOM 852 C CA . ALA A 1 102 ? -8.642 3.382 -30.483 1.00 90.94 102 ALA A CA 1
ATOM 853 C C . ALA A 1 102 ? -8.289 4.077 -31.819 1.00 90.94 102 ALA A C 1
ATOM 855 O O . ALA A 1 102 ? -9.114 4.086 -32.734 1.00 90.94 102 ALA A O 1
ATOM 856 N N . ASN A 1 103 ? -7.089 4.654 -31.938 1.00 93.50 103 ASN A N 1
ATOM 857 C CA . ASN A 1 103 ? -6.575 5.330 -33.127 1.00 93.50 103 ASN A CA 1
ATOM 858 C C . ASN A 1 103 ? -5.553 4.476 -33.904 1.00 93.50 103 ASN A C 1
ATOM 860 O O . ASN A 1 103 ? -4.886 5.004 -34.796 1.00 93.50 103 ASN A O 1
ATOM 864 N N . ASP A 1 104 ? -5.436 3.179 -33.594 1.00 92.25 104 ASP A N 1
ATOM 865 C CA . ASP A 1 104 ? -4.473 2.233 -34.180 1.00 92.25 104 ASP A CA 1
ATOM 866 C C . ASP A 1 104 ? -2.992 2.562 -33.863 1.00 92.25 104 ASP A C 1
ATOM 868 O O . ASP A 1 104 ? -2.083 2.039 -34.514 1.00 92.25 104 ASP A O 1
ATOM 872 N N . GLN A 1 105 ? -2.731 3.402 -32.852 1.00 90.69 105 GLN A N 1
ATOM 873 C CA . GLN A 1 105 ? -1.386 3.706 -32.352 1.00 90.69 105 GLN A CA 1
ATOM 874 C C . GLN A 1 105 ? -0.908 2.597 -31.415 1.00 90.69 105 GLN A C 1
ATOM 876 O O . GLN A 1 105 ? -1.660 2.129 -30.566 1.00 90.69 105 GLN A O 1
ATOM 881 N N . SER A 1 106 ? 0.337 2.145 -31.599 1.00 92.56 106 SER A N 1
ATOM 882 C CA . SER A 1 106 ? 0.928 1.072 -30.789 1.00 92.56 106 SER A CA 1
ATOM 883 C C . SER A 1 106 ? 1.573 1.630 -29.528 1.00 92.56 106 SER A C 1
ATOM 885 O O . SER A 1 106 ? 2.380 2.553 -29.609 1.00 92.56 106 SER A O 1
ATOM 887 N N . HIS A 1 107 ? 1.262 1.013 -28.397 1.00 94.19 107 HIS A N 1
ATOM 888 C CA . HIS A 1 107 ? 1.744 1.385 -27.076 1.00 94.19 107 HIS A CA 1
ATOM 889 C C . HIS A 1 107 ? 2.224 0.155 -26.320 1.00 94.19 107 HIS A C 1
ATOM 891 O O . HIS A 1 107 ? 1.719 -0.945 -26.543 1.00 94.19 107 HIS A O 1
ATOM 897 N N . ILE A 1 108 ? 3.168 0.337 -25.398 1.00 95.56 108 ILE A N 1
ATOM 898 C CA . ILE A 1 108 ? 3.531 -0.732 -24.463 1.00 95.56 108 ILE A CA 1
ATOM 899 C C . ILE A 1 108 ? 2.322 -0.996 -23.559 1.00 95.56 108 ILE A C 1
ATOM 901 O O . ILE A 1 108 ? 1.749 -0.055 -22.994 1.00 95.56 108 ILE A O 1
ATOM 905 N N . THR A 1 109 ? 1.943 -2.268 -23.431 1.00 95.31 109 THR A N 1
ATOM 906 C CA . THR A 1 109 ? 0.869 -2.706 -22.537 1.00 95.31 109 THR A CA 1
ATOM 907 C C . THR A 1 109 ? 1.254 -2.420 -21.088 1.00 95.31 109 THR A C 1
ATOM 909 O O . THR A 1 109 ? 2.295 -2.860 -20.596 1.00 95.31 109 THR A O 1
ATOM 912 N N . VAL A 1 110 ? 0.404 -1.662 -20.400 1.00 94.31 110 VAL A N 1
ATOM 913 C CA . VAL A 1 110 ? 0.526 -1.302 -18.982 1.00 94.31 110 VAL A CA 1
ATOM 914 C C . VAL A 1 110 ? -0.845 -1.427 -18.318 1.00 94.31 110 VAL A C 1
ATOM 916 O O . VAL A 1 110 ? -1.856 -1.523 -19.004 1.00 94.31 110 VAL A O 1
ATOM 919 N N . GLY A 1 111 ? -0.903 -1.434 -16.985 1.00 92.44 111 GLY A N 1
ATOM 920 C CA . GLY A 1 111 ? -2.192 -1.441 -16.286 1.00 92.44 111 GLY A CA 1
ATOM 921 C C . GLY A 1 111 ? -3.010 -0.178 -16.579 1.00 92.44 111 GLY A C 1
ATOM 922 O O . GLY A 1 111 ? -2.439 0.906 -16.695 1.00 92.44 111 GLY A O 1
ATOM 923 N N . ASP A 1 112 ? -4.337 -0.311 -16.633 1.00 90.88 112 ASP A N 1
ATOM 924 C CA . ASP A 1 112 ? -5.273 0.784 -16.961 1.00 90.88 112 ASP A CA 1
ATOM 925 C C . ASP A 1 112 ? -5.220 1.967 -15.984 1.00 90.88 112 ASP A C 1
ATOM 927 O O . ASP A 1 112 ? -5.607 3.086 -16.317 1.00 90.88 112 ASP A O 1
ATOM 931 N N . ILE A 1 113 ? -4.773 1.710 -14.754 1.00 88.31 113 ILE A N 1
ATOM 932 C CA . ILE A 1 113 ? -4.632 2.705 -13.697 1.00 88.31 113 ILE A CA 1
ATOM 933 C C . ILE A 1 113 ? -3.236 2.630 -13.096 1.00 88.31 113 ILE A C 1
ATOM 935 O O . ILE A 1 113 ? -2.627 1.559 -13.007 1.00 88.31 113 ILE A O 1
ATOM 939 N N . LEU A 1 114 ? -2.734 3.776 -12.639 1.00 90.81 114 LEU A N 1
ATOM 940 C CA . LEU A 1 114 ? -1.461 3.827 -11.941 1.00 90.81 114 LEU A CA 1
ATOM 941 C C . LEU A 1 114 ? -1.559 3.050 -10.626 1.00 90.81 114 LEU A C 1
ATOM 943 O O . LEU A 1 114 ? -2.424 3.311 -9.790 1.00 90.81 114 LEU A O 1
ATOM 947 N N . TYR A 1 115 ? -0.651 2.096 -10.434 1.00 86.75 115 TYR A N 1
ATOM 948 C CA . TYR A 1 115 ? -0.535 1.393 -9.166 1.00 86.75 115 TYR A CA 1
ATOM 949 C C . TYR A 1 115 ? 0.036 2.335 -8.104 1.00 86.75 115 TYR A C 1
ATOM 951 O O . TYR A 1 115 ? 1.218 2.679 -8.120 1.00 86.75 115 TYR A O 1
ATOM 959 N N . ILE A 1 116 ? -0.817 2.721 -7.161 1.00 82.19 116 ILE A N 1
ATOM 960 C CA . ILE A 1 116 ? -0.470 3.567 -6.029 1.00 82.19 116 ILE A CA 1
ATOM 961 C C . ILE A 1 116 ? -0.419 2.701 -4.767 1.00 82.19 116 ILE A C 1
ATOM 963 O O . ILE A 1 116 ? -1.407 2.069 -4.397 1.00 82.19 116 ILE A O 1
ATOM 967 N N . ARG A 1 117 ? 0.740 2.646 -4.103 1.00 73.81 117 ARG A N 1
ATOM 968 C CA . ARG A 1 117 ? 0.954 1.728 -2.971 1.00 73.81 117 ARG A CA 1
ATOM 969 C C . ARG A 1 117 ? 0.597 2.321 -1.608 1.00 73.81 117 ARG A C 1
ATOM 971 O O . ARG A 1 117 ? -0.020 1.635 -0.797 1.00 73.81 117 ARG A O 1
ATOM 978 N N . GLU A 1 118 ? 1.012 3.555 -1.351 1.00 75.81 118 GLU A N 1
ATOM 979 C CA . GLU A 1 118 ? 0.937 4.188 -0.033 1.00 75.81 118 GLU A CA 1
ATOM 980 C C . GLU A 1 118 ? 0.692 5.681 -0.219 1.00 75.81 118 GLU A C 1
ATOM 982 O O . GLU A 1 118 ? 1.594 6.405 -0.635 1.00 75.81 118 GLU A O 1
ATOM 987 N N . THR A 1 119 ? -0.552 6.121 -0.023 1.00 75.50 119 THR A N 1
ATOM 988 C CA . THR A 1 119 ? -0.933 7.506 -0.343 1.00 75.50 119 THR A CA 1
ATOM 989 C C . THR A 1 119 ? -1.969 8.079 0.597 1.00 75.50 119 THR A C 1
ATOM 991 O O . THR A 1 119 ? -1.690 9.073 1.257 1.00 75.50 119 THR A O 1
ATOM 994 N N . VAL A 1 120 ? -3.155 7.476 0.683 1.00 82.31 120 VAL A N 1
ATOM 995 C CA . VAL A 1 120 ? -4.260 8.048 1.456 1.00 82.31 120 VAL A CA 1
ATOM 996 C C . VAL A 1 120 ? -4.639 7.121 2.599 1.00 82.31 120 VAL A C 1
ATOM 998 O O . VAL A 1 120 ? -5.240 6.073 2.382 1.00 82.31 120 VAL A O 1
ATOM 1001 N N . HIS A 1 121 ? -4.333 7.554 3.819 1.00 89.38 121 HIS A N 1
ATOM 1002 C CA . HIS A 1 121 ? -4.730 6.894 5.059 1.00 89.38 121 HIS A CA 1
ATOM 1003 C C . HIS A 1 121 ? -5.657 7.800 5.862 1.00 89.38 121 HIS A C 1
ATOM 1005 O O . HIS A 1 121 ? -5.485 9.021 5.892 1.00 89.38 121 HIS A O 1
ATOM 1011 N N . THR A 1 122 ? -6.646 7.215 6.535 1.00 91.75 122 THR A N 1
ATOM 1012 C CA . THR A 1 122 ? -7.561 7.996 7.373 1.00 91.75 122 THR A CA 1
ATOM 1013 C C . THR A 1 122 ? -6.845 8.460 8.642 1.00 91.75 122 THR A C 1
ATOM 1015 O O . THR A 1 122 ? -6.447 7.646 9.470 1.00 91.75 122 THR A O 1
ATOM 1018 N N . SER A 1 123 ? -6.719 9.766 8.861 1.00 91.56 123 SER A N 1
ATOM 1019 C CA . SER A 1 123 ? -6.261 10.287 10.153 1.00 91.56 123 SER A CA 1
ATOM 1020 C C . SER A 1 123 ? -7.419 10.434 11.147 1.00 91.56 123 SER A C 1
ATOM 1022 O O . SER A 1 123 ? -8.585 10.600 10.771 1.00 91.56 123 SER A O 1
ATOM 1024 N N . GLN A 1 124 ? -7.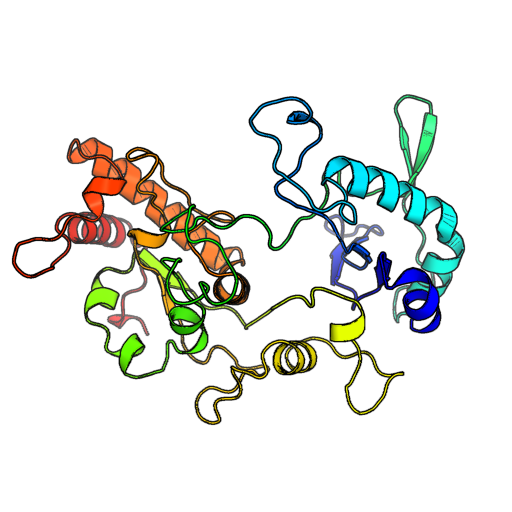100 10.397 12.440 1.00 91.00 124 GLN A N 1
ATOM 1025 C CA . GLN A 1 124 ? -8.057 10.691 13.511 1.00 91.00 124 GLN A CA 1
ATOM 1026 C C . GLN A 1 124 ? -8.423 12.181 13.547 1.00 91.00 124 GLN A C 1
ATOM 1028 O O . GLN A 1 124 ? -9.556 12.558 13.873 1.00 91.00 124 GLN A O 1
ATOM 1033 N N . ASP A 1 125 ? -7.465 13.035 13.195 1.00 92.00 125 ASP A N 1
ATOM 1034 C CA . ASP A 1 125 ? -7.632 14.463 13.013 1.00 92.00 125 ASP A CA 1
ATOM 1035 C C . ASP A 1 125 ? -6.969 14.949 11.717 1.00 92.00 125 ASP A C 1
ATOM 1037 O O . ASP A 1 125 ? -5.745 14.971 11.564 1.00 92.00 125 ASP A O 1
ATOM 1041 N N . ARG A 1 126 ? -7.799 15.365 10.761 1.00 86.94 126 ARG A N 1
ATOM 1042 C CA . ARG A 1 126 ? -7.384 15.937 9.479 1.00 86.94 126 ARG A CA 1
ATOM 1043 C C . ARG A 1 126 ? -6.536 17.196 9.651 1.00 86.94 126 ARG A C 1
ATOM 1045 O O . ARG A 1 126 ? -5.588 17.382 8.898 1.00 86.94 126 ARG A O 1
ATOM 1052 N N . GLU A 1 127 ? -6.855 18.043 10.625 1.00 87.50 127 GLU A N 1
ATOM 1053 C CA . GLU A 1 127 ? -6.159 19.323 10.822 1.00 87.50 127 GLU A CA 1
ATOM 1054 C C . GLU A 1 127 ? -4.781 19.130 11.465 1.00 87.50 127 GLU A C 1
ATOM 1056 O O . GLU A 1 127 ? -3.945 20.028 11.441 1.00 87.50 127 GLU A O 1
ATOM 1061 N N . SER A 1 128 ? -4.539 17.946 12.032 1.00 87.94 128 SER A N 1
ATOM 1062 C CA . SER A 1 128 ? -3.269 17.579 12.662 1.00 87.94 128 SER A CA 1
ATOM 1063 C C . SER A 1 128 ? -2.394 16.705 11.763 1.00 87.94 128 SER A C 1
ATOM 1065 O O . SER A 1 128 ? -1.429 16.127 12.251 1.00 87.94 128 SER A O 1
ATOM 1067 N N . ILE A 1 129 ? -2.717 16.545 10.473 1.00 85.75 129 ILE A N 1
ATOM 1068 C CA . ILE A 1 129 ? -1.844 15.812 9.546 1.00 85.75 129 ILE A CA 1
ATOM 1069 C C . ILE A 1 129 ? -0.551 16.608 9.358 1.00 85.75 129 ILE A C 1
ATOM 1071 O O . ILE A 1 129 ? -0.565 17.767 8.947 1.00 85.75 129 ILE A O 1
ATOM 1075 N N . GLY A 1 130 ? 0.579 15.968 9.637 1.00 82.19 130 GLY A N 1
ATOM 1076 C CA . GLY A 1 130 ? 1.895 16.571 9.485 1.00 82.19 130 GLY A CA 1
ATOM 1077 C C . GLY A 1 130 ? 3.017 15.619 9.873 1.00 82.19 130 GLY A C 1
ATOM 1078 O O . GLY A 1 130 ? 2.780 14.481 10.287 1.00 82.19 130 GLY A O 1
ATOM 1079 N N . ASN A 1 131 ? 4.252 16.098 9.756 1.00 81.81 131 ASN A N 1
ATOM 1080 C CA . ASN A 1 131 ? 5.424 15.359 10.219 1.00 81.81 131 ASN A CA 1
ATOM 1081 C C . ASN A 1 131 ? 5.280 15.013 11.712 1.00 81.81 131 ASN A C 1
ATOM 1083 O O . ASN A 1 131 ? 4.671 15.770 12.464 1.00 81.81 131 ASN A O 1
ATOM 1087 N N . GLU A 1 132 ? 5.837 13.873 12.131 1.00 84.06 132 GLU A N 1
ATOM 1088 C CA . GLU A 1 132 ? 5.849 13.403 13.534 1.00 84.06 132 GLU A CA 1
ATOM 1089 C C . GLU A 1 132 ? 4.472 13.029 14.122 1.00 84.06 132 GLU A C 1
ATOM 1091 O O . GLU A 1 132 ? 4.364 12.637 15.282 1.00 84.06 132 GLU A O 1
ATOM 1096 N N . THR A 1 133 ? 3.406 13.068 13.320 1.00 88.69 133 THR A N 1
ATOM 1097 C CA . THR A 1 133 ? 2.049 12.692 13.767 1.00 88.69 133 THR A CA 1
ATOM 1098 C C . THR A 1 133 ? 1.766 11.194 13.635 1.00 88.69 133 THR A C 1
ATOM 1100 O O . THR A 1 133 ? 0.705 10.719 14.040 1.00 88.69 133 THR A O 1
ATOM 1103 N N . GLU A 1 134 ? 2.740 10.438 13.119 1.00 86.75 134 GLU A N 1
ATOM 1104 C CA . GLU A 1 134 ? 2.653 9.010 12.809 1.00 86.75 134 GLU A CA 1
ATOM 1105 C C . GLU A 1 134 ? 2.149 8.160 13.987 1.00 86.75 134 GLU A C 1
ATOM 1107 O O . GLU A 1 134 ? 1.331 7.262 13.798 1.00 86.75 134 GLU A O 1
ATOM 1112 N N . ASN A 1 135 ? 2.587 8.483 15.207 1.00 89.56 135 ASN A N 1
ATOM 1113 C CA . ASN A 1 135 ? 2.246 7.727 16.412 1.00 89.56 135 ASN A CA 1
ATOM 1114 C C . ASN A 1 135 ? 1.073 8.300 17.221 1.00 89.56 135 ASN A C 1
ATOM 1116 O O . ASN A 1 135 ? 0.708 7.717 18.234 1.00 89.56 135 ASN A O 1
ATOM 1120 N N . ASN A 1 136 ? 0.470 9.416 16.793 1.00 91.25 136 ASN A N 1
ATOM 1121 C CA . ASN A 1 136 ? -0.543 10.120 17.596 1.00 91.25 136 ASN A CA 1
ATOM 1122 C C . ASN A 1 136 ? -1.815 10.506 16.826 1.00 91.25 136 ASN A C 1
ATOM 1124 O O . ASN A 1 136 ? -2.775 10.958 17.442 1.00 91.25 136 ASN A O 1
ATOM 1128 N N . ASN A 1 137 ? -1.828 10.379 15.497 1.00 93.88 137 ASN A N 1
ATOM 1129 C CA . ASN A 1 137 ? -2.947 10.815 14.655 1.00 93.88 137 ASN A CA 1
ATOM 1130 C C . ASN A 1 137 ? -3.566 9.678 13.822 1.00 93.88 137 ASN A C 1
ATOM 1132 O O . ASN A 1 137 ? -4.349 9.922 12.903 1.00 93.88 137 ASN A O 1
ATOM 1136 N N . TYR A 1 138 ? -3.227 8.432 14.145 1.00 94.56 138 TYR A N 1
ATOM 1137 C CA . TYR A 1 138 ? -3.738 7.231 13.492 1.00 94.56 138 TYR A CA 1
ATOM 1138 C C . TYR A 1 138 ? -4.170 6.227 14.554 1.00 94.56 138 TYR A C 1
ATOM 1140 O O . TYR A 1 138 ? -3.581 6.169 15.631 1.00 94.56 138 TYR A O 1
ATOM 1148 N N . ALA A 1 139 ? -5.213 5.450 14.264 1.00 93.00 139 ALA A N 1
ATOM 1149 C CA . ALA A 1 139 ? -5.656 4.392 15.168 1.00 93.00 139 ALA A CA 1
ATOM 1150 C C . ALA A 1 139 ? -4.655 3.235 15.228 1.00 93.00 139 ALA A C 1
ATOM 1152 O O . ALA A 1 139 ? -4.449 2.663 16.293 1.00 93.00 139 ALA A O 1
ATOM 1153 N N . VAL A 1 140 ? -4.033 2.916 14.092 1.00 93.88 140 VAL A N 1
ATOM 1154 C CA . VAL A 1 140 ? -2.938 1.955 14.007 1.00 93.88 140 VAL A CA 1
ATOM 1155 C C . VAL A 1 140 ? -1.654 2.707 13.711 1.00 93.88 140 VAL A C 1
ATOM 1157 O O . VAL A 1 140 ? -1.508 3.325 12.658 1.00 93.88 140 VAL A O 1
ATOM 1160 N N . THR A 1 141 ? -0.729 2.685 14.655 1.00 93.62 141 THR A N 1
ATOM 1161 C CA . THR A 1 141 ? 0.521 3.436 14.569 1.00 93.62 141 THR A CA 1
ATOM 1162 C C . THR A 1 141 ? 1.695 2.524 14.250 1.00 93.62 141 THR A C 1
ATOM 1164 O O . THR A 1 141 ? 1.609 1.298 14.356 1.00 93.62 141 THR A O 1
ATOM 1167 N N . GLN A 1 142 ? 2.819 3.129 13.878 1.00 92.19 142 GLN A N 1
ATOM 1168 C CA . GLN A 1 142 ? 4.096 2.432 13.782 1.00 92.19 142 GLN A CA 1
ATOM 1169 C C . GLN A 1 142 ? 4.427 1.719 15.100 1.00 92.19 142 GLN A C 1
ATOM 1171 O O . GLN A 1 142 ? 4.838 0.562 15.065 1.00 92.19 142 GLN A O 1
ATOM 1176 N N . HIS A 1 143 ? 4.227 2.386 16.246 1.00 91.44 143 HIS A N 1
ATOM 1177 C CA . HIS A 1 143 ? 4.462 1.776 17.555 1.00 91.44 143 HIS A CA 1
ATOM 1178 C C . HIS A 1 143 ? 3.615 0.512 17.745 1.00 91.44 143 HIS A C 1
ATOM 1180 O O . HIS A 1 143 ? 4.139 -0.556 18.046 1.00 91.44 143 HIS A O 1
ATOM 1186 N N . HIS A 1 144 ? 2.319 0.636 17.460 1.00 90.81 144 HIS A N 1
ATOM 1187 C CA . HIS A 1 144 ? 1.331 -0.429 17.595 1.00 90.81 144 HIS A CA 1
ATOM 1188 C C . HIS A 1 144 ? 1.664 -1.680 16.768 1.00 90.81 144 HIS A C 1
ATOM 1190 O O . HIS A 1 144 ? 1.426 -2.799 17.216 1.00 90.81 144 HIS A O 1
ATOM 1196 N N . CYS A 1 145 ? 2.200 -1.504 15.555 1.00 92.12 145 CYS A N 1
ATOM 1197 C CA . CYS A 1 145 ? 2.533 -2.625 14.672 1.00 92.12 145 CYS A CA 1
ATOM 1198 C C . CYS A 1 145 ? 3.941 -3.181 14.928 1.00 92.12 145 CYS A C 1
ATOM 1200 O O . CYS A 1 145 ? 4.083 -4.326 15.359 1.00 92.12 145 CYS A O 1
ATOM 1202 N N . HIS A 1 146 ? 4.977 -2.354 14.761 1.00 93.12 146 HIS A N 1
ATOM 1203 C CA . HIS A 1 146 ? 6.373 -2.805 14.835 1.00 93.12 146 HIS A CA 1
ATOM 1204 C C . HIS A 1 146 ? 6.743 -3.338 16.223 1.00 93.12 146 HIS A C 1
ATOM 1206 O O . HIS A 1 146 ? 7.475 -4.319 16.360 1.00 93.12 146 HIS A O 1
ATOM 1212 N N . TYR A 1 147 ? 6.213 -2.696 17.268 1.00 93.50 147 TYR A N 1
ATOM 1213 C CA . TYR A 1 147 ? 6.490 -3.023 18.664 1.00 93.50 147 TYR A CA 1
ATOM 1214 C C . TYR A 1 147 ? 5.354 -3.825 19.309 1.00 93.50 147 TYR A C 1
ATOM 1216 O O . TYR A 1 147 ? 5.212 -3.805 20.527 1.00 93.50 147 TYR A O 1
ATOM 1224 N N . ALA A 1 148 ? 4.580 -4.598 18.538 1.00 92.12 148 ALA A N 1
ATOM 1225 C CA . ALA A 1 148 ? 3.484 -5.419 19.070 1.00 92.12 148 ALA A CA 1
ATOM 1226 C C . ALA A 1 148 ? 3.917 -6.413 20.175 1.00 92.12 148 ALA A C 1
ATOM 1228 O O . ALA A 1 148 ? 3.120 -6.800 21.028 1.00 92.12 148 ALA A O 1
ATOM 1229 N N . ALA A 1 149 ? 5.192 -6.820 20.190 1.00 90.81 149 ALA A N 1
ATOM 1230 C CA . ALA A 1 149 ? 5.770 -7.663 21.239 1.00 90.81 149 ALA A CA 1
ATOM 1231 C C . ALA A 1 149 ? 6.174 -6.893 22.516 1.00 90.81 149 ALA A C 1
ATOM 1233 O O . ALA A 1 149 ? 6.481 -7.526 23.532 1.00 90.81 149 ALA A O 1
ATOM 1234 N N . HIS A 1 150 ? 6.207 -5.557 22.477 1.00 92.88 150 HIS A N 1
ATOM 1235 C CA . HIS A 1 150 ? 6.544 -4.711 23.619 1.00 92.88 150 HIS A CA 1
ATOM 1236 C C . HIS A 1 150 ? 5.491 -4.861 24.723 1.00 92.88 150 HIS A C 1
ATOM 1238 O O . HIS A 1 150 ? 4.308 -4.910 24.396 1.00 92.88 150 HIS A O 1
ATOM 1244 N N . PRO A 1 151 ? 5.864 -4.918 26.019 1.00 89.75 151 PRO A N 1
ATOM 1245 C CA . PRO A 1 151 ? 4.905 -5.120 27.110 1.00 89.75 151 PRO A CA 1
ATOM 1246 C C . PRO A 1 151 ? 3.707 -4.165 27.080 1.00 89.75 151 PRO A C 1
ATOM 1248 O O . PRO A 1 151 ? 2.580 -4.602 27.286 1.00 89.75 151 PRO A O 1
ATOM 1251 N N . ASP A 1 152 ? 3.941 -2.893 26.750 1.00 88.31 152 ASP A N 1
ATOM 1252 C CA . ASP A 1 152 ? 2.878 -1.881 26.660 1.00 88.31 152 ASP A CA 1
ATOM 1253 C C . ASP A 1 152 ? 1.813 -2.215 25.602 1.00 88.31 152 ASP A C 1
ATOM 1255 O O . ASP A 1 152 ? 0.646 -1.884 25.797 1.00 88.31 152 ASP A O 1
ATOM 1259 N N . GLU A 1 153 ? 2.198 -2.894 24.517 1.00 89.06 153 GLU A N 1
ATOM 1260 C CA . GLU A 1 153 ? 1.273 -3.330 23.466 1.00 89.06 153 GLU A CA 1
ATOM 1261 C C . GLU A 1 153 ? 0.755 -4.739 23.726 1.00 89.06 153 GLU A C 1
ATOM 1263 O O . GLU A 1 153 ? -0.446 -4.981 23.676 1.00 89.06 153 GLU A O 1
ATOM 1268 N N . LYS A 1 154 ? 1.636 -5.678 24.071 1.00 83.56 154 LYS A N 1
ATOM 1269 C CA . LYS A 1 154 ? 1.291 -7.078 24.329 1.00 83.56 154 LYS A CA 1
ATOM 1270 C C . LYS A 1 154 ? 0.266 -7.223 25.452 1.00 83.56 154 LYS A C 1
ATOM 1272 O O . LYS A 1 154 ? -0.710 -7.960 25.307 1.00 83.56 154 LYS A O 1
ATOM 1277 N N . ASP A 1 155 ? 0.486 -6.516 26.558 1.00 81.88 155 ASP A N 1
ATOM 1278 C CA . ASP A 1 155 ? -0.360 -6.585 27.749 1.00 81.88 155 ASP A CA 1
ATOM 1279 C C . ASP A 1 155 ? -1.450 -5.497 27.741 1.00 81.88 155 ASP A C 1
ATOM 1281 O O . ASP A 1 155 ? -2.124 -5.278 28.754 1.00 81.88 155 ASP A O 1
ATOM 1285 N N . ASN A 1 156 ? -1.662 -4.826 26.599 1.00 80.44 156 ASN A N 1
ATOM 1286 C CA . ASN A 1 156 ? -2.687 -3.804 26.454 1.00 80.44 156 ASN A CA 1
ATOM 1287 C C . ASN A 1 156 ? -4.079 -4.428 26.675 1.00 80.44 156 ASN A C 1
ATOM 1289 O O . ASN A 1 156 ? -4.514 -5.290 25.901 1.00 80.44 156 ASN A O 1
ATOM 1293 N N . PRO A 1 157 ? -4.834 -4.006 27.708 1.00 71.19 157 PRO A N 1
ATOM 1294 C CA . PRO A 1 157 ? -6.135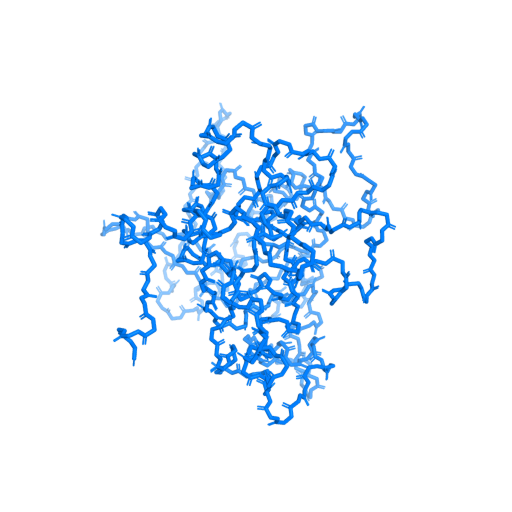 -4.597 28.016 1.00 71.19 157 PRO A CA 1
ATOM 1295 C C . PRO A 1 157 ? -7.159 -4.411 26.886 1.00 71.19 157 PRO A C 1
ATOM 1297 O O . PRO A 1 157 ? -8.111 -5.192 26.793 1.00 71.19 157 PRO A O 1
ATOM 1300 N N . ASN A 1 158 ? -6.947 -3.427 26.005 1.00 70.00 158 ASN A N 1
ATOM 1301 C CA . ASN A 1 158 ? -7.804 -3.166 24.852 1.00 70.00 158 ASN A CA 1
ATOM 1302 C C . ASN A 1 158 ? -7.591 -4.172 23.708 1.00 70.00 158 ASN A C 1
ATOM 1304 O O . ASN A 1 158 ? -8.433 -4.255 22.817 1.00 70.00 158 ASN A O 1
ATOM 1308 N N . ASN A 1 159 ? -6.545 -5.010 23.746 1.00 76.81 159 ASN A N 1
ATOM 1309 C CA . ASN A 1 159 ? -6.334 -6.074 22.751 1.00 76.81 159 ASN A CA 1
ATOM 1310 C C . ASN A 1 159 ? -7.512 -7.050 22.687 1.00 76.81 159 ASN A C 1
ATOM 1312 O O . ASN A 1 159 ? -7.867 -7.551 21.622 1.00 76.81 159 ASN A O 1
ATOM 1316 N N . ARG A 1 160 ? -8.202 -7.251 23.817 1.00 69.12 160 ARG A N 1
ATOM 1317 C CA . ARG A 1 160 ? -9.431 -8.058 23.899 1.00 69.12 160 ARG A CA 1
ATOM 1318 C C . ARG A 1 160 ? -10.619 -7.460 23.152 1.00 69.12 160 ARG A C 1
ATOM 1320 O O . ARG A 1 160 ? -11.679 -8.063 23.158 1.00 69.12 160 ARG A O 1
ATOM 1327 N N . GLN A 1 161 ? -10.474 -6.268 22.586 1.00 71.50 161 GLN A N 1
ATOM 1328 C CA . GLN A 1 161 ? -11.485 -5.532 21.822 1.00 71.50 161 GLN A CA 1
ATOM 1329 C C . GLN A 1 161 ? -11.019 -5.320 20.372 1.00 71.50 161 GLN A C 1
ATOM 1331 O O . GLN A 1 161 ? -11.578 -4.515 19.629 1.00 71.50 161 GLN A O 1
ATOM 1336 N N . SER A 1 162 ? -9.978 -6.048 19.969 1.00 85.75 162 SER A N 1
ATOM 1337 C CA . SER A 1 162 ? -9.451 -6.053 18.616 1.00 85.75 162 SER A CA 1
ATOM 1338 C C . SER A 1 162 ? -10.449 -6.628 17.615 1.00 85.75 162 SER A C 1
ATOM 1340 O O . SER A 1 162 ? -11.179 -7.568 17.919 1.00 85.75 162 SER A O 1
ATOM 1342 N N . ILE A 1 163 ? -10.444 -6.110 16.393 1.00 87.75 163 ILE A N 1
ATOM 1343 C CA . ILE A 1 163 ? -11.199 -6.670 15.267 1.00 87.75 163 ILE A CA 1
ATOM 1344 C C . ILE A 1 163 ? -10.451 -7.785 14.526 1.00 87.75 163 ILE A C 1
ATOM 1346 O O . ILE A 1 163 ? -10.984 -8.352 13.576 1.00 87.75 163 ILE A O 1
ATOM 1350 N N . GLY A 1 164 ? -9.230 -8.100 14.956 1.00 86.88 164 GLY A N 1
ATOM 1351 C CA . GLY A 1 164 ? -8.428 -9.205 14.450 1.00 86.88 164 GLY A CA 1
ATOM 1352 C C . GLY A 1 164 ? -6.932 -8.915 14.507 1.00 86.88 164 GLY A C 1
ATOM 1353 O O . GLY A 1 164 ? -6.483 -7.949 15.125 1.00 86.88 164 GLY A O 1
ATOM 1354 N N . PHE A 1 165 ? -6.147 -9.770 13.867 1.00 88.31 165 PHE A N 1
ATOM 1355 C CA . PHE A 1 165 ? -4.693 -9.672 13.891 1.00 88.31 165 PHE A CA 1
ATOM 1356 C C . PHE A 1 165 ? -4.145 -9.170 12.569 1.00 88.31 165 PHE A C 1
ATOM 1358 O O . PHE A 1 165 ? -4.653 -9.500 11.499 1.00 88.31 165 PHE A O 1
ATOM 1365 N N . ASN A 1 166 ? -3.064 -8.413 12.673 1.00 90.00 166 ASN A N 1
ATOM 1366 C CA . ASN A 1 166 ? -2.228 -8.031 11.561 1.00 90.00 166 ASN A CA 1
ATOM 1367 C C . ASN A 1 166 ? -0.851 -8.673 11.706 1.00 90.00 166 ASN A C 1
ATOM 1369 O O . ASN A 1 166 ? -0.211 -8.510 12.745 1.00 90.00 166 ASN A O 1
ATOM 1373 N N . PHE A 1 167 ? -0.382 -9.363 10.668 1.00 91.56 167 PHE A N 1
ATOM 1374 C CA . PHE A 1 167 ? 0.992 -9.851 10.633 1.00 91.56 167 PHE A CA 1
ATOM 1375 C C . PHE A 1 167 ? 1.522 -9.920 9.204 1.00 91.56 167 PHE A C 1
ATOM 1377 O O . PHE A 1 167 ? 1.019 -10.675 8.371 1.00 91.56 167 PHE A O 1
ATOM 1384 N N . TYR A 1 168 ? 2.527 -9.104 8.915 1.00 92.12 168 TYR A N 1
ATOM 1385 C CA . TYR A 1 168 ? 3.277 -9.118 7.666 1.00 92.12 168 TYR A CA 1
ATOM 1386 C C . TYR A 1 168 ? 4.616 -8.422 7.889 1.00 92.12 168 TYR A C 1
ATOM 1388 O O . TYR A 1 168 ? 4.696 -7.534 8.732 1.00 92.12 168 TYR A O 1
ATOM 1396 N N . GLU A 1 169 ? 5.642 -8.823 7.139 1.00 90.06 169 GLU A N 1
ATOM 1397 C CA . GLU A 1 169 ? 6.978 -8.232 7.238 1.00 90.06 169 GLU A CA 1
ATOM 1398 C C . GLU A 1 169 ? 6.937 -6.711 7.018 1.00 90.06 169 GLU A C 1
ATOM 1400 O O . GLU A 1 169 ? 6.214 -6.227 6.141 1.00 90.06 169 GLU A O 1
ATOM 1405 N N . SER A 1 170 ? 7.737 -5.960 7.780 1.00 88.69 170 SER A N 1
ATOM 1406 C CA . SER A 1 170 ? 7.887 -4.514 7.600 1.00 88.69 170 SER A CA 1
ATOM 1407 C C . SER A 1 170 ? 8.424 -4.250 6.196 1.00 88.69 170 SER A C 1
ATOM 1409 O O . SER A 1 170 ? 9.593 -4.503 5.918 1.00 88.69 170 SER A O 1
ATOM 1411 N N . ASP A 1 171 ? 7.571 -3.777 5.287 1.00 85.06 171 ASP A N 1
ATOM 1412 C CA . ASP A 1 171 ? 7.889 -3.648 3.863 1.00 85.06 171 ASP A CA 1
ATOM 1413 C C . ASP A 1 171 ? 7.618 -2.227 3.361 1.00 85.06 171 ASP A C 1
ATOM 1415 O O . ASP A 1 171 ? 6.660 -1.945 2.627 1.00 85.06 171 ASP A O 1
ATOM 1419 N N . ILE A 1 172 ? 8.464 -1.307 3.812 1.00 84.25 172 ILE A N 1
ATOM 1420 C CA . ILE A 1 172 ? 8.387 0.116 3.481 1.00 84.25 172 ILE A CA 1
ATOM 1421 C C . ILE A 1 172 ? 9.007 0.338 2.110 1.00 84.25 172 ILE A C 1
ATOM 1423 O O . ILE A 1 172 ? 10.048 -0.226 1.796 1.00 84.25 172 ILE A O 1
ATOM 1427 N N . HIS A 1 173 ? 8.426 1.196 1.280 1.00 79.25 173 HIS A N 1
ATOM 1428 C CA . HIS A 1 173 ? 9.091 1.581 0.041 1.00 79.25 173 HIS A CA 1
ATOM 1429 C C . HIS A 1 173 ? 9.837 2.906 0.203 1.00 79.25 173 HIS A C 1
ATOM 1431 O O . HIS A 1 173 ? 9.261 3.873 0.690 1.00 79.25 173 HIS A O 1
ATOM 1437 N N . PRO A 1 174 ? 11.109 2.973 -0.214 1.00 84.94 174 PRO A N 1
ATOM 1438 C CA . PRO A 1 174 ? 11.831 4.232 -0.221 1.00 84.94 174 PRO A CA 1
ATOM 1439 C C . PRO A 1 174 ? 11.170 5.288 -1.123 1.00 84.94 174 PRO A C 1
ATOM 1441 O O . PRO A 1 174 ? 10.654 4.958 -2.196 1.00 84.94 174 PRO A O 1
ATOM 1444 N N . PHE A 1 175 ? 11.205 6.552 -0.690 1.00 84.44 175 PHE A N 1
ATOM 1445 C CA . PHE A 1 175 ? 10.412 7.651 -1.263 1.00 84.44 175 PHE A CA 1
ATOM 1446 C C . PHE A 1 175 ? 11.165 8.461 -2.323 1.00 84.44 175 PHE A C 1
ATOM 1448 O O . PHE A 1 175 ? 10.555 9.226 -3.068 1.00 84.44 175 PHE A O 1
ATOM 1455 N N . LYS A 1 176 ? 12.488 8.299 -2.400 1.00 89.62 176 LYS A N 1
ATOM 1456 C CA . LYS A 1 176 ? 13.359 8.923 -3.405 1.00 89.62 176 LYS A CA 1
ATOM 1457 C C . LYS A 1 176 ? 14.536 8.018 -3.756 1.00 89.62 176 LYS A C 1
ATOM 1459 O O . LYS A 1 176 ? 14.885 7.109 -3.003 1.00 89.62 176 LYS A O 1
ATOM 1464 N N . LYS A 1 177 ? 15.206 8.315 -4.874 1.00 90.75 177 LYS A N 1
ATOM 1465 C CA . LYS A 1 177 ? 16.430 7.624 -5.318 1.00 90.75 177 LYS A CA 1
ATOM 1466 C C . LYS A 1 177 ? 17.463 7.464 -4.205 1.00 90.75 177 LYS A C 1
ATOM 1468 O O . LYS A 1 177 ? 17.979 6.367 -4.014 1.00 90.75 177 LYS A O 1
ATOM 1473 N N . ASP A 1 178 ? 17.744 8.541 -3.472 1.00 91.62 178 ASP A N 1
ATOM 1474 C CA . ASP A 1 178 ? 18.777 8.548 -2.432 1.00 91.62 178 ASP A CA 1
ATOM 1475 C C . ASP A 1 178 ? 18.549 7.478 -1.373 1.00 91.62 178 ASP A C 1
ATOM 1477 O O . ASP A 1 178 ? 19.508 6.914 -0.851 1.00 91.62 178 ASP A O 1
ATOM 1481 N N . ASP A 1 179 ? 17.298 7.162 -1.064 1.00 91.56 179 ASP A N 1
ATOM 1482 C CA . ASP A 1 179 ? 16.966 6.180 -0.042 1.00 91.56 179 ASP A CA 1
ATOM 1483 C C . ASP A 1 179 ? 17.354 4.748 -0.470 1.00 91.56 179 ASP A C 1
ATOM 1485 O O . ASP A 1 179 ? 17.586 3.888 0.377 1.00 91.56 179 ASP A O 1
ATOM 1489 N N . TYR A 1 180 ? 17.505 4.507 -1.778 1.00 90.50 180 TYR A N 1
ATOM 1490 C CA . TYR A 1 180 ? 17.995 3.248 -2.342 1.00 90.50 180 TYR A CA 1
ATOM 1491 C C . TYR A 1 180 ? 19.523 3.154 -2.410 1.00 90.50 180 TYR A C 1
ATOM 1493 O O . TYR A 1 180 ? 20.025 2.109 -2.805 1.00 90.50 180 TYR A O 1
ATOM 1501 N N . ILE A 1 181 ? 20.288 4.191 -2.069 1.00 91.06 181 ILE A N 1
ATOM 1502 C CA . ILE A 1 181 ? 21.756 4.176 -2.193 1.00 91.06 181 ILE A CA 1
ATOM 1503 C C . ILE A 1 181 ? 22.399 3.780 -0.855 1.00 91.06 181 ILE A C 1
ATOM 1505 O O . ILE A 1 181 ? 22.050 4.332 0.187 1.00 91.06 181 ILE A O 1
ATOM 1509 N N . ASP A 1 182 ? 23.349 2.844 -0.848 1.00 91.06 182 ASP A N 1
ATOM 1510 C CA . ASP A 1 182 ? 24.108 2.480 0.357 1.00 91.06 182 ASP A CA 1
ATOM 1511 C C . ASP A 1 182 ? 24.884 3.699 0.887 1.00 91.06 182 ASP A C 1
ATOM 1513 O O . ASP A 1 182 ? 25.569 4.392 0.133 1.00 91.06 182 ASP A O 1
ATOM 1517 N N . GLU A 1 183 ? 24.804 3.972 2.192 1.00 89.56 183 GLU A N 1
ATOM 1518 C CA . GLU A 1 183 ? 25.501 5.120 2.794 1.00 89.56 183 GLU A CA 1
ATOM 1519 C C . GLU A 1 183 ? 27.029 4.992 2.727 1.00 89.56 183 GLU A C 1
ATOM 1521 O O . GLU A 1 183 ? 27.735 5.999 2.767 1.00 89.56 183 GLU A O 1
ATOM 1526 N N . ASN A 1 184 ? 27.543 3.766 2.601 1.00 91.31 184 ASN A N 1
ATOM 1527 C CA . ASN A 1 184 ? 28.973 3.477 2.544 1.00 91.31 184 ASN A CA 1
ATOM 1528 C C . ASN A 1 184 ? 29.484 3.272 1.111 1.00 91.31 184 ASN A C 1
ATOM 1530 O O . ASN A 1 184 ? 30.697 3.246 0.898 1.00 91.31 184 ASN A O 1
ATOM 1534 N N . ASP A 1 185 ? 28.589 3.118 0.131 1.00 90.38 185 ASP A N 1
ATOM 1535 C CA . ASP A 1 185 ? 28.944 2.955 -1.278 1.00 90.38 185 ASP A CA 1
ATOM 1536 C C . ASP A 1 185 ? 27.871 3.555 -2.196 1.00 90.38 185 ASP A C 1
ATOM 1538 O O . ASP A 1 185 ? 26.867 2.923 -2.520 1.00 90.38 185 ASP A O 1
ATOM 1542 N N . SER A 1 186 ? 28.149 4.758 -2.707 1.00 85.00 186 SER A N 1
ATOM 1543 C CA . SER A 1 186 ? 27.283 5.488 -3.648 1.00 85.00 186 SER A CA 1
ATOM 1544 C C . SER A 1 186 ? 26.895 4.719 -4.921 1.00 85.00 186 SER A C 1
ATOM 1546 O O . SER A 1 186 ? 25.974 5.127 -5.626 1.00 85.00 186 SER A O 1
ATOM 1548 N N . LYS A 1 187 ? 27.595 3.626 -5.256 1.00 85.00 187 LYS A N 1
ATOM 1549 C CA . LYS A 1 187 ? 27.303 2.805 -6.440 1.00 85.00 187 LYS A CA 1
ATOM 1550 C C . LYS A 1 187 ? 26.438 1.591 -6.132 1.00 85.00 187 LYS A C 1
ATOM 1552 O O . LYS A 1 187 ? 25.987 0.909 -7.055 1.00 85.00 187 LYS A O 1
ATOM 1557 N N . LYS A 1 188 ? 26.216 1.303 -4.853 1.00 88.75 188 LYS A N 1
ATOM 1558 C CA . LYS A 1 188 ? 25.478 0.137 -4.397 1.00 88.75 188 LYS A CA 1
ATOM 1559 C C . LYS A 1 188 ? 24.041 0.526 -4.085 1.00 88.75 188 LYS A C 1
ATOM 1561 O O . LYS A 1 188 ? 23.785 1.386 -3.251 1.00 88.75 188 LYS A O 1
ATOM 1566 N N . TYR A 1 189 ? 23.111 -0.159 -4.741 1.00 88.44 189 TYR A N 1
ATOM 1567 C CA . TYR A 1 189 ? 21.692 -0.053 -4.433 1.00 88.44 189 TYR A CA 1
ATOM 1568 C C . TYR A 1 189 ? 21.340 -1.023 -3.294 1.00 88.44 189 TYR A C 1
ATOM 1570 O O . TYR A 1 189 ? 21.764 -2.181 -3.307 1.00 88.44 189 TYR A O 1
ATOM 1578 N N . ILE A 1 190 ? 20.577 -0.548 -2.315 1.00 89.88 190 ILE A N 1
ATOM 1579 C CA . ILE A 1 190 ? 20.046 -1.305 -1.179 1.00 89.88 190 ILE A CA 1
ATOM 1580 C C . ILE A 1 190 ? 18.528 -1.436 -1.307 1.00 89.88 190 ILE A C 1
ATOM 1582 O O . ILE A 1 190 ? 17.856 -0.556 -1.834 1.00 89.88 190 ILE A O 1
ATOM 1586 N N . CYS A 1 191 ? 17.987 -2.553 -0.835 1.00 86.19 191 CYS A N 1
ATOM 1587 C CA . CYS A 1 191 ? 16.557 -2.850 -0.847 1.00 86.19 191 CYS A CA 1
ATOM 1588 C C . CYS A 1 191 ? 16.190 -3.692 0.375 1.00 86.19 191 CYS A C 1
ATOM 1590 O O . CYS A 1 191 ? 17.075 -4.219 1.061 1.00 86.19 191 CYS A O 1
ATOM 1592 N N . GLY A 1 192 ? 14.893 -3.864 0.630 1.00 85.94 192 GLY A N 1
ATOM 1593 C CA . GLY A 1 192 ? 14.450 -4.608 1.802 1.00 85.94 192 GLY A CA 1
ATOM 1594 C C . GLY A 1 192 ? 14.828 -3.883 3.095 1.00 85.94 192 GLY A C 1
ATOM 1595 O O . GLY A 1 192 ? 15.071 -2.671 3.104 1.00 85.94 192 GLY A O 1
ATOM 1596 N N . HIS A 1 193 ? 14.994 -4.659 4.164 1.00 87.81 193 HIS A N 1
ATOM 1597 C CA . HIS A 1 193 ? 15.382 -4.166 5.488 1.00 87.81 193 HIS A CA 1
ATOM 1598 C C . HIS A 1 193 ? 16.566 -3.182 5.489 1.00 87.81 193 HIS A C 1
ATOM 1600 O O . HIS A 1 193 ? 16.555 -2.238 6.269 1.00 87.81 193 HIS A O 1
ATOM 1606 N N . LEU A 1 194 ? 17.551 -3.327 4.592 1.00 90.25 194 LEU A N 1
ATOM 1607 C CA . LEU A 1 194 ? 18.680 -2.390 4.502 1.00 90.25 194 LEU A CA 1
ATOM 1608 C C . LEU A 1 194 ? 18.230 -0.967 4.151 1.00 90.25 194 LEU A C 1
ATOM 1610 O O . LEU A 1 194 ? 18.696 -0.001 4.753 1.00 90.25 194 LEU A O 1
ATOM 1614 N N . SER A 1 195 ? 17.315 -0.834 3.188 1.00 90.06 195 SER A N 1
ATOM 1615 C CA . SER A 1 195 ? 16.744 0.471 2.853 1.00 90.06 195 SER A CA 1
ATOM 1616 C C . SER A 1 195 ? 15.844 0.992 3.970 1.00 90.06 195 SER A C 1
ATOM 1618 O O . SER A 1 195 ? 15.884 2.183 4.261 1.00 90.06 195 SER A O 1
ATOM 1620 N N . TYR A 1 196 ? 15.114 0.108 4.661 1.00 88.69 196 TYR A N 1
ATOM 1621 C CA . TYR A 1 196 ? 14.181 0.475 5.733 1.00 88.69 196 TYR A CA 1
ATOM 1622 C C . TYR A 1 196 ? 14.940 1.052 6.933 1.00 88.69 196 TYR A C 1
ATOM 1624 O O . TYR A 1 196 ? 14.607 2.128 7.417 1.00 88.69 196 TYR A O 1
ATOM 1632 N N . GLN A 1 197 ? 16.037 0.405 7.335 1.00 90.06 197 GLN A N 1
ATOM 1633 C CA . GLN A 1 197 ? 16.950 0.888 8.378 1.00 90.06 197 GLN A CA 1
ATOM 1634 C C . GLN A 1 197 ? 17.576 2.242 8.034 1.00 90.06 197 GLN A C 1
ATOM 1636 O O . GLN A 1 197 ? 17.807 3.065 8.921 1.00 90.06 197 GLN A O 1
ATOM 1641 N N . LYS A 1 198 ? 17.849 2.490 6.747 1.00 90.69 198 LYS A N 1
ATOM 1642 C CA . LYS A 1 198 ? 18.377 3.777 6.295 1.00 90.69 198 LYS A CA 1
ATOM 1643 C C . LYS A 1 198 ? 17.348 4.898 6.454 1.00 90.69 198 LYS A C 1
ATOM 1645 O O . LYS A 1 198 ? 17.715 5.976 6.920 1.00 90.69 198 LYS A O 1
ATOM 1650 N N . ILE A 1 199 ? 16.094 4.662 6.064 1.00 90.00 199 ILE A N 1
ATOM 1651 C CA . ILE A 1 199 ? 15.031 5.681 6.122 1.00 90.00 199 ILE A CA 1
ATOM 1652 C C . ILE A 1 199 ? 14.438 5.845 7.529 1.00 90.00 199 ILE A C 1
ATOM 1654 O O . ILE A 1 199 ? 14.046 6.950 7.890 1.00 90.00 199 ILE A O 1
ATOM 1658 N N . ARG A 1 200 ? 14.421 4.781 8.342 1.00 88.94 200 ARG A N 1
ATOM 1659 C CA . ARG A 1 200 ? 13.870 4.741 9.707 1.00 88.94 200 ARG A CA 1
ATOM 1660 C C . ARG A 1 200 ? 14.947 4.501 10.762 1.00 88.94 200 ARG A C 1
ATOM 1662 O O . ARG A 1 200 ? 14.874 3.577 11.570 1.00 88.94 200 ARG A O 1
ATOM 1669 N N . LYS A 1 201 ? 15.974 5.356 10.771 1.00 88.50 201 LYS A N 1
ATOM 1670 C CA . LYS A 1 201 ? 17.055 5.297 11.779 1.00 88.50 201 LYS A CA 1
ATOM 1671 C C . LYS A 1 201 ? 16.542 5.467 13.208 1.00 88.50 201 LYS A C 1
ATOM 1673 O O . LYS A 1 201 ? 17.179 4.997 14.146 1.00 88.50 201 LYS A O 1
ATOM 1678 N N . ASP A 1 202 ? 15.409 6.142 13.358 1.00 88.44 202 ASP A N 1
ATOM 1679 C CA . ASP A 1 202 ? 14.701 6.336 14.619 1.00 88.44 202 ASP A CA 1
ATOM 1680 C C . ASP A 1 202 ? 14.165 5.024 15.217 1.00 88.44 202 ASP A C 1
ATOM 1682 O O . ASP A 1 202 ? 13.964 4.950 16.424 1.00 88.44 202 ASP A O 1
ATOM 1686 N N . MET A 1 203 ? 14.008 3.973 14.405 1.00 89.31 203 MET A N 1
ATOM 1687 C CA . MET A 1 203 ? 13.471 2.669 14.813 1.00 89.31 203 MET A CA 1
ATOM 1688 C C . MET A 1 203 ? 14.541 1.627 15.150 1.00 89.31 203 MET A C 1
ATOM 1690 O O . MET A 1 203 ? 14.239 0.442 15.275 1.00 89.31 203 MET A O 1
ATOM 1694 N N . ASN A 1 204 ? 15.806 2.029 15.277 1.00 76.44 204 ASN A N 1
ATOM 1695 C CA . ASN A 1 204 ? 16.916 1.110 15.528 1.00 76.44 204 ASN A CA 1
ATOM 1696 C C . ASN A 1 204 ? 16.989 0.668 17.007 1.00 76.44 204 ASN A C 1
ATOM 1698 O O . ASN A 1 204 ? 17.987 0.905 17.692 1.00 76.44 204 ASN A O 1
ATOM 1702 N N . ASP A 1 205 ? 15.909 0.063 17.508 1.00 86.81 205 ASP A N 1
ATOM 1703 C CA . ASP A 1 205 ? 15.819 -0.528 18.843 1.00 86.81 205 ASP A CA 1
ATOM 1704 C C . ASP A 1 205 ? 16.489 -1.917 18.849 1.00 86.81 205 ASP A C 1
ATOM 1706 O O . ASP A 1 205 ? 16.072 -2.798 18.096 1.00 86.81 205 ASP A O 1
ATOM 1710 N N . PRO A 1 206 ? 17.502 -2.167 19.699 1.00 87.56 206 PRO A N 1
ATOM 1711 C CA . PRO A 1 206 ? 18.153 -3.475 19.784 1.00 87.56 206 PRO A CA 1
ATOM 1712 C C . PRO A 1 206 ? 17.231 -4.635 20.192 1.00 87.56 206 PRO A C 1
ATOM 1714 O O . PRO A 1 206 ? 17.545 -5.784 19.885 1.00 87.56 206 PRO A O 1
ATOM 1717 N N . ASN A 1 207 ? 16.136 -4.362 20.907 1.00 90.06 207 ASN A N 1
ATOM 1718 C CA . ASN A 1 207 ? 15.173 -5.374 21.348 1.00 90.06 207 ASN A CA 1
ATOM 1719 C C . ASN A 1 207 ? 14.097 -5.656 20.290 1.00 90.06 207 ASN A C 1
ATOM 1721 O O . ASN A 1 207 ? 13.545 -6.755 20.265 1.00 90.06 207 ASN A O 1
ATOM 1725 N N . TYR A 1 208 ? 13.826 -4.682 19.418 1.00 90.31 208 TYR A N 1
ATOM 1726 C CA . TYR A 1 208 ? 12.836 -4.764 18.340 1.00 90.31 208 TYR A CA 1
ATOM 1727 C C . TYR A 1 208 ? 13.458 -4.242 17.037 1.00 90.31 208 TYR A C 1
ATOM 1729 O O . TYR A 1 208 ? 13.064 -3.184 16.535 1.00 90.31 208 TYR A O 1
ATOM 1737 N N . PRO A 1 209 ? 14.480 -4.935 16.503 1.00 89.88 209 PRO A N 1
ATOM 1738 C CA . PRO A 1 209 ? 15.228 -4.439 15.360 1.00 89.88 209 PRO A CA 1
ATOM 1739 C C . PRO A 1 209 ? 14.350 -4.388 14.111 1.00 89.88 209 PRO A C 1
ATOM 1741 O O . PRO A 1 209 ? 13.563 -5.294 13.850 1.00 89.88 209 PRO A O 1
ATOM 1744 N N . LEU A 1 210 ? 14.537 -3.351 13.296 1.00 91.31 210 LEU A N 1
ATOM 1745 C CA . LEU A 1 210 ? 13.977 -3.279 11.948 1.00 91.31 210 LEU A CA 1
ATOM 1746 C C . LEU A 1 210 ? 14.826 -4.135 11.002 1.00 91.31 210 LEU A C 1
ATOM 1748 O O . LEU A 1 210 ? 15.769 -3.642 10.387 1.00 91.31 210 LEU A O 1
ATOM 1752 N N . ASP A 1 211 ? 14.555 -5.437 10.941 1.00 89.88 211 ASP A N 1
ATOM 1753 C CA . ASP A 1 211 ? 15.278 -6.393 10.099 1.00 89.88 211 ASP A CA 1
ATOM 1754 C C . ASP A 1 211 ? 14.344 -7.340 9.323 1.00 89.88 211 ASP A C 1
ATOM 1756 O O . ASP A 1 211 ? 13.128 -7.177 9.300 1.00 89.88 211 ASP A O 1
ATOM 1760 N N . LYS A 1 212 ? 14.906 -8.332 8.630 1.00 87.81 212 LYS A N 1
ATOM 1761 C CA . LYS A 1 212 ? 14.136 -9.300 7.827 1.00 87.81 212 LYS A CA 1
ATOM 1762 C C . LYS A 1 212 ? 13.122 -10.148 8.619 1.00 87.81 212 LYS A C 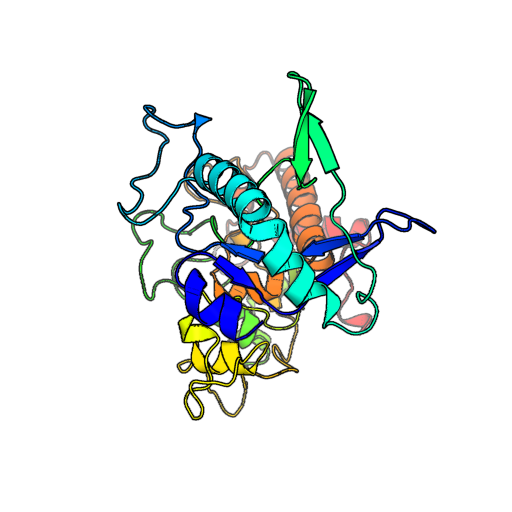1
ATOM 1764 O O . LYS A 1 212 ? 12.378 -10.891 8.001 1.00 87.81 212 LYS A O 1
ATOM 1769 N N . ASN A 1 213 ? 13.154 -10.115 9.950 1.00 87.88 213 ASN A N 1
ATOM 1770 C CA . ASN A 1 213 ? 12.219 -10.813 10.831 1.00 87.88 213 ASN A CA 1
ATOM 1771 C C . ASN A 1 213 ? 11.303 -9.833 11.588 1.00 87.88 213 ASN A C 1
ATOM 1773 O O . ASN A 1 213 ? 10.679 -10.236 12.568 1.00 87.88 213 ASN A O 1
ATOM 1777 N N . SER A 1 214 ? 11.274 -8.554 11.195 1.00 89.62 214 SER A N 1
ATOM 1778 C CA . SER A 1 214 ? 10.340 -7.568 11.748 1.00 89.62 214 SER A CA 1
ATOM 1779 C C . SER A 1 214 ? 9.019 -7.543 10.968 1.00 89.62 214 SER A C 1
ATOM 1781 O O . SER A 1 214 ? 9.057 -7.694 9.743 1.00 89.62 214 SER A O 1
ATOM 1783 N N . PRO A 1 215 ? 7.866 -7.382 11.650 1.00 91.62 215 PRO A N 1
ATOM 1784 C CA . PRO A 1 215 ? 7.696 -7.327 13.104 1.00 91.62 215 PRO A CA 1
ATOM 1785 C C . PRO A 1 215 ? 7.824 -8.720 13.747 1.00 91.62 215 PRO A C 1
ATOM 1787 O O . PRO A 1 215 ? 7.633 -9.749 13.102 1.00 91.62 215 PRO A O 1
ATOM 1790 N N . THR A 1 216 ? 8.136 -8.772 15.044 1.00 91.12 216 THR A N 1
ATOM 1791 C CA . THR A 1 216 ? 8.382 -10.042 15.761 1.00 91.12 216 THR A CA 1
ATOM 1792 C C . THR A 1 216 ? 7.124 -10.681 16.354 1.00 91.12 216 THR A C 1
ATOM 1794 O O . THR A 1 216 ? 7.182 -11.810 16.845 1.00 91.12 216 THR A O 1
ATOM 1797 N N . ALA A 1 217 ? 5.989 -9.980 16.321 1.00 91.19 217 ALA A N 1
ATOM 1798 C CA . ALA A 1 217 ? 4.700 -10.452 16.813 1.00 91.19 217 ALA A CA 1
ATOM 1799 C C . ALA A 1 217 ? 3.542 -9.854 15.995 1.00 91.19 217 ALA A C 1
ATOM 1801 O O . ALA A 1 217 ? 3.701 -8.777 15.419 1.00 91.19 217 ALA A O 1
ATOM 1802 N N . PRO A 1 218 ? 2.377 -10.527 15.948 1.00 91.75 218 PRO A N 1
ATOM 1803 C CA . PRO A 1 218 ? 1.170 -9.966 15.353 1.00 91.75 218 PRO A CA 1
ATOM 1804 C C . PRO A 1 218 ? 0.631 -8.794 16.180 1.00 91.75 218 PRO A C 1
ATOM 1806 O O . PRO A 1 218 ? 0.613 -8.847 17.409 1.00 91.75 218 PRO A O 1
ATOM 1809 N N . ALA A 1 219 ? 0.122 -7.769 15.500 1.00 91.94 219 ALA A N 1
ATOM 1810 C CA . ALA A 1 219 ? -0.514 -6.613 16.122 1.00 91.94 219 ALA A CA 1
ATOM 1811 C C . ALA A 1 219 ? -2.040 -6.779 16.183 1.00 91.94 219 ALA A C 1
ATOM 1813 O O . ALA A 1 219 ? -2.671 -7.221 15.221 1.00 91.94 219 ALA A O 1
ATOM 1814 N N . PHE A 1 220 ? -2.652 -6.391 17.301 1.00 91.25 220 PHE A N 1
ATOM 1815 C CA . PHE A 1 220 ? -4.106 -6.421 17.494 1.00 91.25 220 PHE A CA 1
ATOM 1816 C C . PHE A 1 220 ? -4.759 -5.179 16.888 1.00 91.25 220 PHE A C 1
ATOM 1818 O O . PHE A 1 220 ? -4.576 -4.089 17.409 1.00 91.25 220 PHE A O 1
ATOM 1825 N N . ILE A 1 221 ? -5.541 -5.286 15.819 1.00 91.25 221 ILE A N 1
ATOM 1826 C CA . ILE A 1 221 ? -6.095 -4.093 15.166 1.00 91.25 221 ILE A CA 1
ATOM 1827 C C . ILE A 1 221 ? -7.317 -3.550 15.929 1.00 91.25 221 ILE A C 1
ATOM 1829 O O . ILE A 1 221 ? -8.303 -4.268 16.086 1.00 91.25 221 ILE A O 1
ATOM 1833 N N . PRO A 1 222 ? -7.319 -2.281 16.378 1.00 90.38 222 PRO A N 1
ATOM 1834 C CA . PRO A 1 222 ? -8.467 -1.697 17.061 1.00 90.38 222 PRO A CA 1
ATOM 1835 C C . PRO A 1 222 ? -9.615 -1.389 16.087 1.00 90.38 222 PRO A C 1
ATOM 1837 O O . PRO A 1 222 ? -9.392 -0.992 14.944 1.00 90.38 222 PRO A O 1
ATOM 1840 N N . TYR A 1 223 ? -10.864 -1.476 16.558 1.00 91.19 223 TYR A N 1
ATOM 1841 C CA . TYR A 1 223 ? -12.043 -1.086 15.764 1.00 91.19 223 TYR A CA 1
ATOM 1842 C C . TYR A 1 223 ? -11.992 0.379 15.297 1.00 91.19 223 TYR A C 1
ATOM 1844 O O . TYR A 1 223 ? -12.458 0.700 14.202 1.00 91.19 223 TYR A O 1
ATOM 1852 N N . SER A 1 224 ? -11.360 1.258 16.084 1.00 91.62 224 SER A N 1
ATOM 1853 C CA . SER A 1 224 ? -11.149 2.667 15.736 1.00 91.62 224 SER A CA 1
ATOM 1854 C C . SER A 1 224 ? -10.392 2.863 14.414 1.00 91.62 224 SER A C 1
ATOM 1856 O O . SER A 1 224 ? -10.511 3.924 13.805 1.00 91.62 224 SER A O 1
ATOM 1858 N N . ALA A 1 225 ? -9.687 1.835 13.925 1.00 93.62 225 ALA A N 1
ATOM 1859 C CA . ALA A 1 225 ? -9.051 1.827 12.614 1.00 93.62 225 ALA A CA 1
ATOM 1860 C C . ALA A 1 225 ? -10.051 1.971 11.454 1.00 93.62 225 ALA A C 1
ATOM 1862 O O . ALA A 1 225 ? -9.726 2.582 10.436 1.00 93.62 225 ALA A O 1
ATOM 1863 N N . LEU A 1 226 ? -11.268 1.442 11.609 1.00 95.06 226 LEU A N 1
ATOM 1864 C CA . LEU A 1 226 ? -12.285 1.376 10.555 1.00 95.06 226 LEU A CA 1
ATOM 1865 C C . LEU A 1 226 ? -13.201 2.601 10.487 1.00 95.06 226 LEU A C 1
ATOM 1867 O O . LEU A 1 226 ? -14.040 2.671 9.591 1.00 95.06 226 LEU A O 1
ATOM 1871 N N . ILE A 1 227 ? -13.122 3.530 11.436 1.00 94.19 227 ILE A N 1
ATOM 1872 C CA . ILE A 1 227 ? -14.122 4.593 11.596 1.00 94.19 227 ILE A CA 1
ATOM 1873 C C . ILE A 1 227 ? -13.502 5.981 11.519 1.00 94.19 227 ILE A C 1
ATOM 1875 O O . ILE A 1 227 ? -12.299 6.180 11.657 1.00 94.19 227 ILE A O 1
ATOM 1879 N N . THR A 1 228 ? -14.362 6.980 11.334 1.00 92.69 228 THR A N 1
ATOM 1880 C CA . THR A 1 228 ? -13.965 8.384 11.343 1.00 92.69 228 THR A CA 1
ATOM 1881 C C . THR A 1 228 ? -14.987 9.249 12.072 1.00 92.69 228 THR A C 1
ATOM 1883 O O . THR A 1 228 ? -16.197 9.039 11.964 1.00 92.69 228 THR A O 1
ATOM 1886 N N . LYS A 1 229 ? -14.511 10.274 12.793 1.00 91.38 229 LYS A N 1
ATOM 1887 C CA . LYS A 1 229 ? -15.377 11.254 13.471 1.00 91.38 229 LYS A CA 1
ATOM 1888 C C . LYS A 1 229 ? -16.119 12.177 12.498 1.00 91.38 229 LYS A C 1
ATOM 1890 O O . LYS A 1 229 ? -17.127 12.773 12.872 1.00 91.38 229 LYS A O 1
ATOM 1895 N N . TYR A 1 230 ? -15.635 12.294 11.259 1.00 93.06 230 TYR A N 1
ATOM 1896 C CA . TYR A 1 230 ? -16.175 13.218 10.257 1.00 93.06 230 TYR A CA 1
ATOM 1897 C C . TYR A 1 230 ? -17.461 12.708 9.599 1.00 93.06 230 TYR A C 1
ATOM 1899 O O . TYR A 1 230 ? -18.329 13.503 9.244 1.00 93.06 230 TYR A O 1
ATOM 1907 N N . VAL A 1 231 ? -17.613 11.388 9.470 1.00 9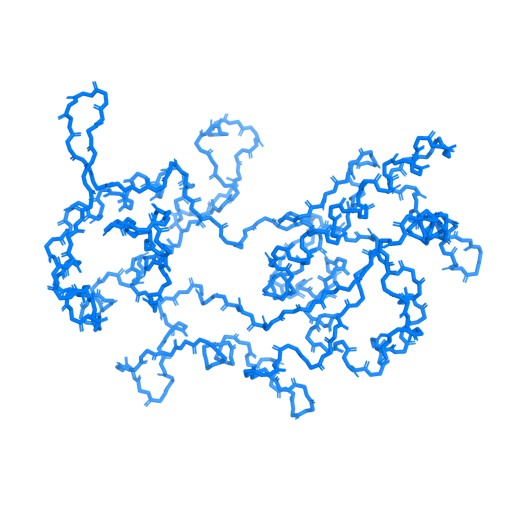4.56 231 VAL A N 1
ATOM 1908 C CA . VAL A 1 231 ? -18.799 10.746 8.890 1.00 94.56 231 VAL A CA 1
ATOM 1909 C C . VAL A 1 231 ? -19.175 9.547 9.751 1.00 94.56 231 VAL A C 1
ATOM 1911 O O . VAL A 1 231 ? -18.673 8.444 9.563 1.00 94.56 231 VAL A O 1
ATOM 1914 N N . LYS A 1 232 ? -20.096 9.758 10.698 1.00 94.50 232 LYS A N 1
ATOM 1915 C CA . LYS A 1 232 ? -20.449 8.748 11.712 1.00 94.50 232 LYS A CA 1
ATOM 1916 C C . LYS A 1 232 ? -20.950 7.418 11.137 1.00 94.50 232 LYS A C 1
ATOM 1918 O O . LYS A 1 232 ? -20.823 6.388 11.790 1.00 94.50 232 LYS A O 1
ATOM 1923 N N . ASN A 1 233 ? -21.531 7.457 9.933 1.00 95.62 233 ASN A N 1
ATOM 1924 C CA . ASN A 1 233 ? -22.102 6.300 9.246 1.00 95.62 233 ASN A CA 1
ATOM 1925 C C . ASN A 1 233 ? -21.204 5.690 8.158 1.00 95.62 233 ASN A C 1
ATOM 1927 O O . ASN A 1 233 ? -21.705 5.043 7.242 1.00 95.62 233 ASN A O 1
ATOM 1931 N N . LEU A 1 234 ? -19.894 5.932 8.226 1.00 95.56 234 LEU A N 1
ATOM 1932 C CA . LEU A 1 234 ? -18.919 5.408 7.276 1.00 95.56 234 LEU A CA 1
ATOM 1933 C C . LEU A 1 234 ? -17.996 4.397 7.961 1.00 95.56 234 LEU A C 1
ATOM 1935 O O . LEU A 1 234 ? -17.444 4.677 9.024 1.00 95.56 234 LEU A O 1
ATOM 1939 N N . LEU A 1 235 ? -17.818 3.248 7.311 1.00 96.19 235 LEU A N 1
ATOM 1940 C CA . LEU A 1 235 ? -16.760 2.283 7.596 1.00 96.19 235 LEU A CA 1
ATOM 1941 C C . LEU A 1 235 ? -15.714 2.377 6.485 1.00 96.19 235 LEU A C 1
ATOM 1943 O O . LEU A 1 235 ? -16.070 2.460 5.310 1.00 96.19 235 LEU A O 1
ATOM 1947 N N . ILE A 1 236 ? -14.440 2.352 6.862 1.00 95.44 236 ILE A N 1
ATOM 1948 C CA . ILE A 1 236 ? -13.293 2.510 5.967 1.00 95.44 236 ILE A CA 1
ATOM 1949 C C . ILE A 1 236 ? -12.378 1.284 6.115 1.00 95.44 236 ILE A C 1
ATOM 1951 O O . ILE A 1 236 ? -11.300 1.376 6.706 1.00 95.44 236 ILE A O 1
ATOM 1955 N N . PRO A 1 237 ? -12.805 0.099 5.638 1.00 93.50 237 PRO A N 1
ATOM 1956 C CA . PRO A 1 237 ? -11.920 -1.050 5.567 1.00 93.50 237 PRO A CA 1
ATOM 1957 C C . PRO A 1 237 ? -10.916 -0.889 4.424 1.00 93.50 237 PRO A C 1
ATOM 1959 O O . PRO A 1 237 ? -11.169 -0.224 3.418 1.00 93.50 237 PRO A O 1
ATOM 1962 N N . GLY A 1 238 ? -9.793 -1.582 4.551 1.00 90.12 238 GLY A N 1
ATOM 1963 C CA . GLY A 1 238 ? -8.855 -1.769 3.459 1.00 90.12 238 GLY A CA 1
ATOM 1964 C C . GLY A 1 238 ? -7.788 -0.674 3.347 1.00 90.12 238 GLY A C 1
ATOM 1965 O O . GLY A 1 238 ? -7.243 -0.220 4.349 1.00 90.12 238 GLY A O 1
ATOM 1966 N N . TYR A 1 239 ? -7.499 -0.237 2.117 1.00 88.50 239 TYR A N 1
ATOM 1967 C CA . TYR A 1 239 ? -6.342 0.615 1.794 1.00 88.50 239 TYR A CA 1
ATOM 1968 C C . TYR A 1 239 ? -6.369 2.023 2.39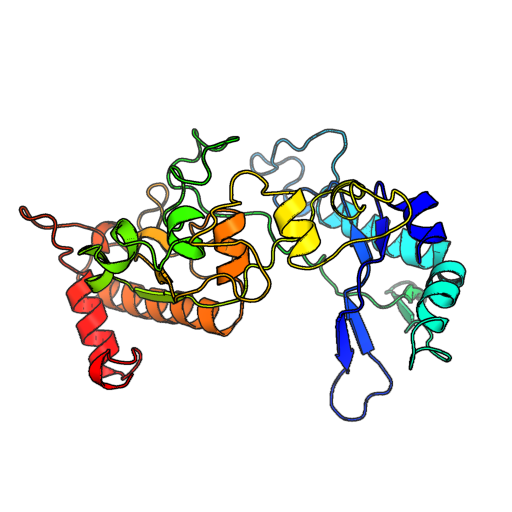9 1.00 88.50 239 TYR A C 1
ATOM 1970 O O . TYR A 1 239 ? -5.314 2.622 2.582 1.00 88.50 239 TYR A O 1
ATOM 1978 N N . ALA A 1 240 ? -7.553 2.521 2.759 1.00 91.12 240 ALA A N 1
ATOM 1979 C CA . ALA A 1 240 ? -7.733 3.838 3.366 1.00 91.12 240 ALA A CA 1
ATOM 1980 C C . ALA A 1 240 ? -7.940 3.794 4.891 1.00 91.12 240 ALA A C 1
ATOM 1982 O O . ALA A 1 240 ? -8.289 4.818 5.483 1.00 91.12 240 ALA A O 1
ATOM 1983 N N . VAL A 1 241 ? -7.761 2.629 5.530 1.00 93.44 241 VAL A N 1
ATOM 1984 C CA . VAL A 1 241 ? -7.917 2.447 6.984 1.00 93.44 241 VAL A CA 1
ATOM 1985 C C . VAL A 1 241 ? -7.080 3.462 7.773 1.00 93.44 241 VAL A C 1
ATOM 1987 O O . VAL A 1 241 ? -6.099 4.012 7.260 1.00 93.44 241 VAL A O 1
ATOM 1990 N N . SER A 1 242 ? -7.452 3.728 9.028 1.00 94.31 242 SER A N 1
ATOM 1991 C CA . SER A 1 242 ? -6.655 4.589 9.901 1.00 94.31 242 SER A CA 1
ATOM 1992 C C . SER A 1 242 ? -5.380 3.898 10.377 1.00 94.31 242 SER A C 1
ATOM 1994 O O . SER A 1 242 ? -5.308 3.376 11.488 1.00 94.31 242 SER A O 1
ATOM 1996 N N . ALA A 1 243 ? -4.375 3.912 9.506 1.00 93.81 243 ALA A N 1
ATOM 1997 C CA . ALA A 1 243 ? -3.040 3.402 9.750 1.00 93.81 243 ALA A CA 1
ATOM 1998 C C . ALA A 1 243 ? -1.994 4.452 9.378 1.00 93.81 243 ALA A C 1
ATOM 2000 O O . ALA A 1 243 ? -2.142 5.180 8.398 1.00 93.81 243 ALA A O 1
ATOM 2001 N N . SER A 1 244 ? -0.931 4.522 10.164 1.00 92.69 244 SER A N 1
ATOM 2002 C CA . SER A 1 244 ? 0.235 5.323 9.832 1.00 92.69 244 SER A CA 1
ATOM 2003 C C . SER A 1 244 ? 0.963 4.746 8.609 1.00 92.69 244 SER A C 1
ATOM 2005 O O . SER A 1 244 ? 0.817 3.566 8.300 1.00 92.69 244 SER A O 1
ATOM 2007 N N . SER A 1 245 ? 1.774 5.567 7.938 1.00 88.69 245 SER A N 1
ATOM 2008 C CA . SER A 1 245 ? 2.610 5.172 6.789 1.00 88.69 245 SER A CA 1
ATOM 2009 C C . SER A 1 245 ? 3.381 3.869 7.048 1.00 88.69 245 SER A C 1
ATOM 2011 O O . SER A 1 245 ? 3.231 2.880 6.326 1.00 88.69 245 SER A O 1
ATOM 2013 N N . PHE A 1 246 ? 4.127 3.806 8.154 1.00 90.81 246 PHE A N 1
ATOM 2014 C CA . PHE A 1 246 ? 4.856 2.599 8.513 1.00 90.81 246 PHE A CA 1
ATOM 2015 C C . PHE A 1 246 ? 3.930 1.440 8.886 1.00 90.81 246 PHE A C 1
ATOM 2017 O O . PHE A 1 246 ? 4.148 0.327 8.413 1.00 90.81 246 PHE A O 1
ATOM 2024 N N . ALA A 1 247 ? 2.892 1.669 9.698 1.00 92.62 247 ALA A N 1
ATOM 2025 C CA . ALA A 1 247 ? 1.941 0.614 10.059 1.00 92.62 247 ALA A CA 1
ATOM 2026 C C . ALA A 1 247 ? 1.328 -0.032 8.809 1.00 92.62 247 ALA A C 1
ATOM 2028 O O . ALA A 1 247 ? 1.208 -1.252 8.715 1.00 92.62 247 ALA A O 1
ATOM 2029 N N . TRP A 1 248 ? 1.019 0.781 7.798 1.00 91.69 248 TRP A N 1
ATOM 2030 C CA . TRP A 1 248 ? 0.497 0.310 6.526 1.00 91.69 248 TRP A CA 1
ATOM 2031 C C . TRP A 1 248 ? 1.443 -0.655 5.804 1.00 91.69 248 TRP A C 1
ATOM 2033 O O . TRP A 1 248 ? 0.987 -1.626 5.190 1.00 91.69 248 TRP A O 1
ATOM 2043 N N . SER A 1 249 ? 2.756 -0.440 5.925 1.00 89.50 249 SER A N 1
ATOM 2044 C CA . SER A 1 249 ? 3.771 -1.337 5.365 1.00 89.50 249 SER A CA 1
ATOM 2045 C C . SER A 1 249 ? 3.628 -2.781 5.871 1.00 89.50 249 SER A C 1
ATOM 2047 O O . SER A 1 249 ? 3.852 -3.711 5.097 1.00 89.50 249 SER A O 1
ATOM 2049 N N . GLU A 1 250 ? 3.133 -2.954 7.101 1.00 92.06 250 GLU A N 1
ATOM 2050 C CA . GLU A 1 250 ? 2.868 -4.238 7.762 1.00 92.06 250 GLU A CA 1
ATOM 2051 C C . GLU A 1 250 ? 1.399 -4.691 7.653 1.00 92.06 250 GLU A C 1
ATOM 2053 O O . GLU A 1 250 ? 1.066 -5.794 8.071 1.00 92.06 250 GLU A O 1
ATOM 2058 N N . MET A 1 251 ? 0.489 -3.875 7.107 1.00 91.19 251 MET A N 1
ATOM 2059 C CA . MET A 1 251 ? -0.958 -4.174 7.044 1.00 91.19 251 MET A CA 1
ATOM 2060 C C . MET A 1 251 ? -1.492 -4.483 5.646 1.00 91.19 251 MET A C 1
ATOM 2062 O O . MET A 1 251 ? -2.561 -5.070 5.490 1.00 91.19 251 MET A O 1
ATOM 2066 N N . ARG A 1 252 ? -0.786 -4.062 4.602 1.00 87.75 252 ARG A N 1
ATOM 2067 C CA . ARG A 1 252 ? -1.324 -3.943 3.237 1.00 87.75 252 ARG A CA 1
ATOM 2068 C C . ARG A 1 252 ? -1.614 -5.252 2.486 1.00 87.75 252 ARG A C 1
ATOM 2070 O O . ARG A 1 252 ? -2.082 -5.194 1.352 1.00 87.75 252 ARG A O 1
ATOM 2077 N N . VAL A 1 253 ? -1.291 -6.424 3.035 1.00 88.75 253 VAL A N 1
ATOM 2078 C CA . VAL A 1 253 ? -1.450 -7.705 2.321 1.00 88.75 253 VAL A CA 1
ATOM 2079 C C . VAL A 1 253 ? -2.847 -8.292 2.442 1.00 88.75 253 VAL A C 1
ATOM 2081 O O . VAL A 1 253 ? -3.526 -8.105 3.447 1.00 88.75 253 VAL A O 1
ATOM 2084 N N . LEU A 1 254 ? -3.260 -9.049 1.420 1.00 87.06 254 LEU A N 1
ATOM 2085 C CA . LEU A 1 254 ? -4.618 -9.588 1.292 1.00 87.06 254 LEU A CA 1
ATOM 2086 C C . LEU A 1 254 ? -5.168 -10.259 2.565 1.00 87.06 254 LEU A C 1
ATOM 2088 O O . LEU A 1 254 ? -6.308 -9.945 2.903 1.00 87.06 254 LEU A O 1
ATOM 2092 N N . PRO A 1 255 ? -4.421 -11.104 3.309 1.00 88.75 255 PRO A N 1
ATOM 2093 C CA . PRO A 1 255 ? -4.934 -11.683 4.554 1.00 88.75 255 PRO A CA 1
ATOM 2094 C C . PRO A 1 255 ? -5.355 -10.624 5.582 1.00 88.75 255 PRO A C 1
ATOM 2096 O O . PRO A 1 255 ? -6.461 -10.682 6.114 1.00 88.75 255 PRO A O 1
ATOM 2099 N N . ASN A 1 256 ? -4.527 -9.600 5.786 1.00 91.25 256 ASN A N 1
ATOM 2100 C CA . ASN A 1 256 ? -4.804 -8.510 6.722 1.00 91.25 256 ASN A CA 1
ATOM 2101 C C . ASN A 1 256 ? -5.963 -7.632 6.210 1.00 91.25 256 ASN A C 1
ATOM 2103 O O . ASN A 1 256 ? -6.799 -7.179 6.987 1.00 91.25 256 ASN A O 1
ATOM 2107 N N . GLN A 1 257 ? -6.087 -7.453 4.889 1.00 91.81 257 GLN A N 1
ATOM 2108 C CA . GLN A 1 257 ? -7.228 -6.753 4.285 1.00 91.81 257 GLN A CA 1
ATOM 2109 C C . GLN A 1 257 ? -8.552 -7.514 4.465 1.00 91.81 257 GLN A C 1
ATOM 2111 O O . GLN A 1 257 ? -9.592 -6.881 4.655 1.00 91.81 257 GLN A O 1
ATOM 2116 N N . CYS A 1 258 ? -8.525 -8.852 4.448 1.00 91.06 258 CYS A N 1
ATOM 2117 C CA . CYS A 1 258 ? -9.704 -9.676 4.731 1.00 91.06 258 CYS A CA 1
ATOM 2118 C C . CYS A 1 258 ? -10.193 -9.453 6.165 1.00 91.06 258 CYS A C 1
ATOM 2120 O O . CYS A 1 258 ? -11.381 -9.221 6.357 1.00 91.06 258 CYS A O 1
ATOM 2122 N N . VAL A 1 259 ? -9.280 -9.393 7.143 1.00 89.94 259 VAL A N 1
ATOM 2123 C CA . VAL A 1 259 ? -9.615 -9.074 8.544 1.00 89.94 259 VAL A CA 1
ATOM 2124 C C . VAL A 1 259 ? -10.359 -7.738 8.649 1.00 89.94 259 VAL A C 1
ATOM 2126 O O . VAL A 1 259 ? -11.412 -7.660 9.282 1.00 89.94 259 VAL A O 1
ATOM 2129 N N . LEU A 1 260 ? -9.860 -6.688 7.984 1.00 93.38 260 LEU A N 1
ATOM 2130 C CA . LEU A 1 260 ? -10.522 -5.376 7.970 1.00 93.38 260 LEU A CA 1
ATOM 2131 C C . LEU A 1 260 ? -11.913 -5.432 7.317 1.00 93.38 260 LEU A C 1
ATOM 2133 O O . LEU A 1 260 ? -12.855 -4.805 7.806 1.00 93.38 260 LEU A O 1
ATOM 2137 N N . GLY A 1 261 ? -12.043 -6.168 6.211 1.00 93.88 261 GLY A N 1
ATOM 2138 C CA . GLY A 1 261 ? -13.297 -6.328 5.475 1.00 93.88 261 GLY A CA 1
ATOM 2139 C C . GLY A 1 261 ? -14.361 -7.098 6.260 1.00 93.88 261 GLY A C 1
ATOM 2140 O O . GLY A 1 261 ? -15.496 -6.629 6.374 1.00 93.88 261 GLY A O 1
ATOM 2141 N N . ASP A 1 262 ? -13.987 -8.231 6.852 1.00 90.19 262 ASP A N 1
ATOM 2142 C CA . ASP A 1 262 ? -14.875 -9.068 7.664 1.00 90.19 262 ASP A CA 1
ATOM 2143 C C . ASP A 1 262 ? -15.385 -8.296 8.885 1.00 90.19 262 ASP A C 1
ATOM 2145 O O . ASP A 1 262 ? -16.588 -8.269 9.169 1.00 90.19 262 ASP A O 1
ATOM 2149 N N . ALA A 1 263 ? -14.486 -7.574 9.558 1.00 91.50 263 ALA A N 1
ATOM 2150 C CA . ALA A 1 263 ? -14.835 -6.711 10.674 1.00 91.50 263 ALA A CA 1
ATOM 2151 C C . ALA A 1 263 ? -15.804 -5.592 10.286 1.00 91.50 263 ALA A C 1
ATOM 2153 O O . ALA A 1 263 ? -16.773 -5.345 11.007 1.00 91.50 263 ALA A O 1
ATOM 2154 N N . ALA A 1 264 ? -15.595 -4.945 9.136 1.00 94.56 264 ALA A N 1
ATOM 2155 C CA . ALA A 1 264 ? -16.524 -3.939 8.632 1.00 94.56 264 ALA A CA 1
ATOM 2156 C C . ALA A 1 264 ? -17.902 -4.542 8.306 1.00 94.56 264 ALA A C 1
ATOM 2158 O O . ALA A 1 264 ? -18.929 -3.941 8.630 1.00 94.56 264 ALA A O 1
ATOM 2159 N N . GLY A 1 265 ? -17.954 -5.747 7.730 1.00 93.00 265 GLY A N 1
ATOM 2160 C CA . GLY A 1 265 ? -19.209 -6.459 7.477 1.00 93.00 265 GLY A CA 1
ATOM 2161 C C . GLY A 1 265 ? -19.994 -6.741 8.763 1.00 93.00 265 GLY A C 1
ATOM 2162 O O . GLY A 1 265 ? -21.193 -6.458 8.845 1.00 93.00 265 GLY A O 1
ATOM 2163 N N . ILE A 1 266 ? -19.314 -7.231 9.800 1.00 90.38 266 ILE A N 1
ATOM 2164 C CA . ILE A 1 266 ? -19.926 -7.500 11.110 1.00 90.38 266 ILE A CA 1
ATOM 2165 C C . ILE A 1 266 ? -20.350 -6.210 11.810 1.00 90.38 266 ILE A C 1
ATOM 2167 O O . ILE A 1 266 ? -21.443 -6.157 12.381 1.00 90.38 266 ILE A O 1
ATOM 2171 N N . ALA A 1 267 ? -19.538 -5.155 11.736 1.00 92.25 267 ALA A N 1
ATOM 2172 C CA . ALA A 1 267 ? -19.891 -3.844 12.264 1.00 92.25 267 ALA A CA 1
ATOM 2173 C C . ALA A 1 267 ? -21.175 -3.318 11.609 1.00 92.25 267 ALA A C 1
ATOM 2175 O O . ALA A 1 267 ? -22.101 -2.916 12.309 1.00 92.25 267 ALA A O 1
ATOM 2176 N N . ALA A 1 268 ? -21.292 -3.420 10.282 1.00 93.69 268 ALA A N 1
ATOM 2177 C CA . ALA A 1 268 ? -22.490 -3.005 9.558 1.00 93.69 268 ALA A CA 1
ATOM 2178 C C . ALA A 1 268 ? -23.749 -3.770 10.011 1.00 93.69 268 ALA A C 1
ATOM 2180 O O . ALA A 1 268 ? -24.798 -3.162 10.236 1.00 93.69 268 ALA A O 1
ATOM 2181 N N . VAL A 1 269 ? -23.658 -5.090 10.210 1.00 90.69 269 VAL A N 1
ATOM 2182 C CA . VAL A 1 269 ? -24.773 -5.888 10.756 1.00 90.69 269 VAL A CA 1
ATOM 2183 C C . VAL A 1 269 ? -25.100 -5.473 12.192 1.00 90.69 269 VAL A C 1
ATOM 2185 O O . VAL A 1 269 ? -26.271 -5.328 12.542 1.00 90.69 269 VAL A O 1
ATOM 2188 N N . THR A 1 270 ? -24.084 -5.230 13.018 1.00 88.62 270 THR A N 1
ATOM 2189 C CA . THR A 1 270 ? -24.256 -4.784 14.409 1.00 88.62 270 THR A CA 1
ATOM 2190 C C . THR A 1 270 ? -24.961 -3.428 14.469 1.00 88.62 270 THR A C 1
ATOM 2192 O O . THR A 1 270 ? -25.880 -3.248 15.269 1.00 88.62 270 THR A O 1
ATOM 2195 N N . CYS A 1 271 ? -24.620 -2.499 13.573 1.00 92.19 271 CYS A N 1
ATOM 2196 C CA . CYS A 1 271 ? -25.317 -1.224 13.405 1.00 92.19 271 CYS A CA 1
ATOM 2197 C C . CYS A 1 271 ? -26.802 -1.418 13.077 1.00 92.19 271 CYS A C 1
ATOM 2199 O O . CYS A 1 271 ? -27.659 -0.812 13.719 1.00 92.19 271 CYS A O 1
ATOM 2201 N N . LEU A 1 272 ? -27.122 -2.307 12.128 1.00 90.94 272 LEU A N 1
ATOM 2202 C CA . LEU A 1 272 ? -28.508 -2.605 11.750 1.00 90.94 272 LEU A CA 1
ATOM 2203 C C . LEU A 1 272 ? -29.320 -3.187 12.915 1.00 90.94 272 LEU A C 1
ATOM 2205 O O . LEU A 1 272 ? -30.482 -2.825 13.088 1.00 90.94 272 LEU A O 1
ATOM 2209 N N . LEU A 1 273 ? -28.720 -4.077 13.709 1.00 87.50 273 LEU A N 1
ATOM 2210 C CA . LEU A 1 273 ? -29.396 -4.734 14.832 1.00 87.50 273 LEU A CA 1
ATOM 2211 C C . LEU A 1 273 ? -29.565 -3.820 16.052 1.00 87.50 273 LEU A C 1
ATOM 2213 O O . LEU A 1 273 ? -30.571 -3.915 16.753 1.00 87.50 273 LEU A O 1
ATOM 2217 N N . SER A 1 274 ? -28.593 -2.945 16.310 1.00 87.44 274 SER A N 1
ATOM 2218 C CA . SER A 1 274 ? -28.584 -2.046 17.473 1.00 87.44 274 SER A CA 1
ATOM 2219 C C . SER A 1 274 ? -29.237 -0.685 17.212 1.00 87.44 274 SER A C 1
ATOM 2221 O O . SER A 1 274 ? -29.548 0.035 18.161 1.00 87.44 274 SER A O 1
ATOM 2223 N N . GLY A 1 275 ? -29.431 -0.306 15.944 1.00 90.69 275 GLY A N 1
ATOM 2224 C CA . GLY A 1 275 ? -29.864 1.038 15.556 1.00 90.69 275 GLY A CA 1
ATOM 2225 C C . GLY A 1 275 ? -28.788 2.114 15.756 1.00 90.69 275 GLY A C 1
ATOM 2226 O O . GLY A 1 275 ? -29.119 3.299 15.794 1.00 90.69 275 GLY A O 1
ATOM 2227 N N . ARG A 1 276 ? -27.521 1.713 15.916 1.00 92.44 276 ARG A N 1
ATOM 2228 C CA . ARG A 1 276 ? -26.362 2.600 16.096 1.00 92.44 276 ARG A CA 1
ATOM 2229 C C . ARG A 1 276 ? -25.617 2.819 14.791 1.00 92.44 276 ARG A C 1
ATOM 2231 O O . ARG A 1 276 ? -25.641 1.983 13.893 1.00 92.44 276 ARG A O 1
ATOM 2238 N N . THR A 1 277 ? -24.902 3.929 14.714 1.00 95.00 277 THR A N 1
ATOM 2239 C CA . THR A 1 277 ? -23.939 4.193 13.644 1.00 95.00 277 THR A CA 1
ATOM 2240 C C . THR A 1 277 ? -22.598 3.494 13.914 1.00 95.00 277 THR A C 1
ATOM 2242 O O . THR A 1 277 ? -22.264 3.254 15.075 1.00 95.00 277 THR A O 1
ATOM 2245 N N . PRO A 1 278 ? -21.797 3.198 12.873 1.00 94.50 278 PRO A N 1
ATOM 2246 C CA . PRO A 1 278 ? -20.432 2.697 12.995 1.00 94.50 278 PRO A CA 1
ATOM 2247 C C . PRO A 1 278 ? -19.583 3.417 14.042 1.00 94.50 278 PRO A C 1
ATOM 2249 O O . PRO A 1 278 ? -18.914 2.758 14.832 1.00 94.50 278 PRO A O 1
ATOM 2252 N N . PHE A 1 279 ? -19.636 4.750 14.086 1.00 93.06 279 PHE A N 1
ATOM 2253 C CA . PHE A 1 279 ? -18.865 5.533 15.052 1.00 93.06 279 PHE A CA 1
ATOM 2254 C C . PHE A 1 279 ? -19.305 5.289 16.505 1.00 93.06 279 PHE A C 1
ATOM 2256 O O . PHE A 1 279 ? -18.463 5.215 17.391 1.00 93.06 279 PHE A O 1
ATOM 2263 N N . GLU A 1 280 ? -20.605 5.109 16.751 1.00 92.06 280 GLU A N 1
ATOM 2264 C CA . GLU A 1 280 ? -21.163 4.846 18.090 1.00 92.06 280 GLU A CA 1
ATOM 2265 C C . GLU A 1 280 ? -20.876 3.421 18.591 1.00 92.06 280 GLU A C 1
ATOM 2267 O O . GLU A 1 280 ? -20.969 3.156 19.787 1.00 92.06 280 GLU A O 1
ATOM 2272 N N . LEU A 1 281 ? -20.486 2.484 17.715 1.00 89.44 281 LEU A N 1
ATOM 2273 C CA . LEU A 1 281 ? -20.043 1.155 18.165 1.00 89.44 281 LEU A CA 1
ATOM 2274 C C . LEU A 1 281 ? -18.731 1.215 18.967 1.00 89.44 281 LEU A C 1
ATOM 2276 O O . LEU A 1 281 ? -18.428 0.289 19.719 1.00 89.44 281 LEU A O 1
ATOM 2280 N N . ASN A 1 282 ? -17.986 2.317 18.838 1.00 86.75 282 ASN A N 1
ATOM 2281 C CA . ASN A 1 282 ? -16.765 2.598 19.586 1.00 86.75 282 ASN A CA 1
ATOM 2282 C C . ASN A 1 282 ? -17.038 3.210 20.979 1.00 86.75 282 ASN A C 1
ATOM 2284 O O . ASN A 1 282 ? -16.099 3.612 21.662 1.00 86.75 282 ASN A O 1
ATOM 2288 N N . ASP A 1 283 ? -18.300 3.312 21.409 1.00 83.00 283 ASP A N 1
ATOM 2289 C CA . ASP A 1 283 ? -18.645 3.839 22.730 1.00 83.00 283 ASP A CA 1
ATOM 2290 C C . ASP A 1 283 ? -18.238 2.865 23.851 1.00 83.00 283 ASP A C 1
ATOM 2292 O O . ASP A 1 283 ? -18.462 1.648 23.777 1.00 83.00 283 ASP A O 1
ATOM 2296 N N . THR A 1 284 ? -17.688 3.424 24.929 1.00 79.38 284 THR A N 1
ATOM 2297 C CA . THR A 1 284 ? -17.324 2.695 26.147 1.00 79.38 284 THR A CA 1
ATOM 2298 C C . THR A 1 284 ? -18.306 2.957 27.284 1.00 79.38 284 THR A C 1
ATOM 2300 O O . THR A 1 284 ? -18.906 4.029 27.373 1.00 79.38 284 THR A O 1
ATOM 2303 N N . ASP A 1 285 ? -18.440 1.995 28.194 1.00 78.62 285 ASP A N 1
ATOM 2304 C CA . ASP A 1 285 ? -19.121 2.188 29.471 1.00 78.62 285 ASP A CA 1
ATOM 2305 C C . ASP A 1 285 ? -18.297 3.059 30.445 1.00 78.62 285 ASP A C 1
ATOM 2307 O O . ASP A 1 285 ? -17.203 3.538 30.134 1.00 78.62 285 ASP A O 1
ATOM 2311 N N . GLU A 1 286 ? -18.831 3.270 31.650 1.00 78.19 286 GLU A N 1
ATOM 2312 C CA . GLU A 1 286 ? -18.199 4.057 32.721 1.00 78.19 286 GLU A CA 1
ATOM 2313 C C . GLU A 1 286 ? -16.849 3.501 33.210 1.00 78.19 286 GLU A C 1
ATOM 2315 O O . GLU A 1 286 ? -16.080 4.227 33.839 1.00 78.19 286 GLU A O 1
ATOM 2320 N N . ASN A 1 287 ? -16.542 2.239 32.895 1.00 74.56 287 ASN A N 1
ATOM 2321 C CA . ASN A 1 287 ? -15.280 1.577 33.217 1.00 74.56 287 ASN A CA 1
ATOM 2322 C C . ASN A 1 287 ? -14.327 1.528 32.010 1.00 74.56 287 ASN A C 1
ATOM 2324 O O . ASN A 1 287 ? -13.284 0.878 32.084 1.00 74.56 287 ASN A O 1
ATOM 2328 N N . GLY A 1 288 ? -14.675 2.187 30.899 1.00 69.88 288 GLY A N 1
ATOM 2329 C CA . GLY A 1 288 ? -13.877 2.195 29.675 1.00 69.88 288 GLY A CA 1
ATOM 2330 C C . GLY A 1 288 ? -14.012 0.924 28.831 1.00 69.88 288 GLY A C 1
ATOM 2331 O O . GLY A 1 288 ? -13.215 0.717 27.919 1.00 69.88 288 GLY A O 1
ATOM 2332 N N . LYS A 1 289 ? -15.000 0.057 29.094 1.00 71.44 289 LYS A N 1
ATOM 2333 C CA . LYS A 1 289 ? -15.226 -1.154 28.295 1.00 71.44 289 LYS A CA 1
ATOM 2334 C C . LYS A 1 289 ? -16.123 -0.848 27.101 1.00 71.44 289 LYS A C 1
ATOM 2336 O O . LYS A 1 289 ? -17.228 -0.344 27.273 1.00 71.44 289 LYS A O 1
ATOM 2341 N N . TYR A 1 290 ? -15.694 -1.219 25.897 1.00 73.75 290 TYR A N 1
ATOM 2342 C CA . TYR A 1 290 ? -16.512 -1.055 24.695 1.00 73.75 290 TYR A CA 1
ATOM 2343 C C . TYR A 1 290 ? -17.791 -1.885 24.772 1.00 73.75 290 TYR A C 1
ATOM 2345 O O . TYR A 1 290 ? -17.751 -3.097 25.004 1.00 73.75 290 TYR A O 1
ATOM 2353 N N . ILE A 1 291 ? -18.923 -1.217 24.565 1.00 73.31 291 ILE A N 1
ATOM 2354 C CA . ILE A 1 291 ? -20.250 -1.803 24.770 1.00 73.31 291 ILE A CA 1
ATOM 2355 C C . ILE A 1 291 ? -20.582 -2.767 23.627 1.00 73.31 291 ILE A C 1
ATOM 2357 O O . ILE A 1 291 ? -21.009 -3.891 23.874 1.00 73.31 291 ILE A O 1
ATOM 2361 N N . TYR A 1 292 ? -20.333 -2.351 22.383 1.00 76.19 292 TYR A N 1
ATOM 2362 C CA . TYR A 1 292 ? -20.813 -3.056 21.189 1.00 76.19 292 TYR A CA 1
ATOM 2363 C C . TYR A 1 292 ? -19.741 -3.882 20.470 1.00 76.19 292 TYR A C 1
ATOM 2365 O O . TYR A 1 292 ? -20.073 -4.756 19.672 1.00 76.19 292 TYR A O 1
ATOM 2373 N N . ILE A 1 293 ? -18.457 -3.678 20.780 1.00 74.06 293 ILE A N 1
ATOM 2374 C CA . ILE A 1 293 ? -17.381 -4.529 20.244 1.00 74.06 293 ILE A CA 1
ATOM 2375 C C . ILE A 1 293 ? -17.524 -5.969 20.759 1.00 74.06 293 ILE A C 1
ATOM 2377 O O . ILE A 1 293 ? -17.290 -6.919 20.017 1.00 74.06 293 ILE A O 1
ATOM 2381 N N . GLN A 1 294 ? -18.005 -6.153 21.993 1.00 72.62 294 GLN A N 1
ATOM 2382 C CA . GLN A 1 294 ? -18.302 -7.491 22.507 1.00 72.62 294 GLN A CA 1
ATOM 2383 C C . GLN A 1 294 ? -19.410 -8.186 21.699 1.00 72.62 294 GLN A C 1
ATOM 2385 O O . GLN A 1 294 ? -19.342 -9.395 21.479 1.00 72.62 294 GLN A O 1
ATOM 2390 N N . ASP A 1 295 ? -20.411 -7.435 21.234 1.00 72.31 295 ASP A N 1
ATOM 2391 C CA . ASP A 1 295 ? -21.468 -7.973 20.374 1.00 72.31 295 ASP A CA 1
ATOM 2392 C C . ASP A 1 295 ? -20.916 -8.374 19.005 1.00 72.31 295 ASP A C 1
ATOM 2394 O O . ASP A 1 295 ? -21.286 -9.428 18.484 1.00 72.31 295 ASP A O 1
ATOM 2398 N N . MET A 1 296 ? -19.971 -7.599 18.462 1.00 77.50 296 MET A N 1
ATOM 2399 C CA . MET A 1 296 ? -19.237 -7.991 17.259 1.00 77.50 296 MET A CA 1
ATOM 2400 C C . MET A 1 296 ? -18.489 -9.308 17.485 1.00 77.50 296 MET A C 1
ATOM 2402 O O . MET A 1 296 ? -18.627 -10.218 16.674 1.00 77.50 296 MET A O 1
ATOM 2406 N N . HIS A 1 297 ? -17.758 -9.463 18.595 1.00 75.81 297 HIS A N 1
ATOM 2407 C CA . HIS A 1 297 ? -17.061 -10.716 18.936 1.00 75.81 297 HIS A CA 1
ATOM 2408 C C . HIS A 1 297 ? -17.997 -11.910 19.059 1.00 75.81 297 HIS A C 1
ATOM 2410 O O . HIS A 1 297 ? -17.694 -12.971 18.528 1.00 75.81 297 HIS A O 1
ATOM 2416 N N . ASN A 1 298 ? -19.174 -11.729 19.653 1.00 73.19 298 ASN A N 1
ATOM 2417 C CA . ASN A 1 298 ? -20.181 -12.788 19.712 1.00 73.19 298 ASN A CA 1
ATOM 2418 C C . ASN A 1 298 ? -20.643 -13.219 18.306 1.00 73.19 298 ASN A C 1
ATOM 2420 O O . ASN A 1 298 ? -20.943 -14.393 18.077 1.00 73.19 298 ASN A O 1
ATOM 2424 N N . ILE A 1 299 ? -20.708 -12.281 17.354 1.00 69.88 299 ILE A N 1
ATOM 2425 C CA . ILE A 1 299 ? -21.013 -12.571 15.948 1.00 69.88 299 ILE A CA 1
ATOM 2426 C C . ILE A 1 299 ? -19.830 -13.286 15.283 1.00 69.88 299 ILE A C 1
ATOM 2428 O O . ILE A 1 299 ? -20.048 -14.309 14.634 1.00 69.88 299 ILE A O 1
ATOM 2432 N N . PHE A 1 300 ? -18.599 -12.807 15.477 1.00 72.25 300 PHE A N 1
ATOM 2433 C CA . PHE A 1 300 ? -17.386 -13.466 14.985 1.00 72.25 300 PHE A CA 1
ATOM 2434 C C . PHE A 1 300 ? -17.299 -14.926 15.458 1.00 72.25 300 PHE A C 1
ATOM 2436 O O . PHE A 1 300 ? -17.110 -15.824 14.638 1.00 72.25 300 PHE A O 1
ATOM 2443 N N . ASP A 1 301 ? -17.516 -15.168 16.753 1.00 68.56 301 ASP A N 1
ATOM 2444 C CA . ASP A 1 301 ? -17.516 -16.497 17.372 1.00 68.56 301 ASP A CA 1
ATOM 2445 C C . ASP A 1 301 ? -18.606 -17.401 16.794 1.00 68.56 301 ASP A C 1
ATOM 2447 O O . ASP A 1 301 ? -18.377 -18.580 16.526 1.00 68.56 301 ASP A O 1
ATOM 2451 N N . LYS A 1 302 ? -19.805 -16.852 16.570 1.00 66.38 302 LYS A N 1
ATOM 2452 C CA . LYS A 1 302 ? -20.929 -17.599 15.994 1.00 66.38 302 LYS A CA 1
ATOM 2453 C C . LYS A 1 302 ? -20.640 -18.084 14.571 1.00 66.38 302 LYS A C 1
ATOM 2455 O O . LYS A 1 302 ? -21.193 -19.107 14.163 1.00 66.38 302 LYS A O 1
ATOM 2460 N N . TYR A 1 303 ? -19.821 -17.351 13.822 1.00 63.66 303 TYR A N 1
ATOM 2461 C CA . TYR A 1 303 ? -19.498 -17.655 12.429 1.00 63.66 303 TYR A CA 1
ATOM 2462 C C . TYR A 1 303 ? -18.073 -18.194 12.225 1.00 63.66 303 TYR A C 1
ATOM 2464 O O . TYR A 1 303 ? -17.693 -18.416 11.080 1.00 63.66 303 TYR A O 1
ATOM 2472 N N . TYR A 1 304 ? -17.323 -18.468 13.302 1.00 59.75 304 TYR A N 1
ATOM 2473 C CA . TYR A 1 304 ? -15.941 -18.978 13.266 1.00 59.75 304 TYR A CA 1
ATOM 2474 C C . TYR A 1 304 ? -14.970 -18.092 12.467 1.00 59.75 304 TYR A C 1
ATOM 2476 O O . TYR A 1 304 ? -14.097 -18.592 11.763 1.00 59.75 304 TYR A O 1
ATOM 2484 N N . ILE A 1 305 ? -15.136 -16.771 12.555 1.00 60.00 305 ILE A N 1
ATOM 2485 C CA . ILE A 1 305 ? -14.335 -15.806 11.781 1.00 60.00 305 ILE A CA 1
ATOM 2486 C C . ILE A 1 305 ? -13.053 -15.385 12.543 1.00 60.00 305 ILE A C 1
ATOM 2488 O O . ILE A 1 305 ? -12.132 -14.848 11.939 1.00 60.00 305 ILE A O 1
ATOM 2492 N N . ILE A 1 306 ? -12.925 -15.687 13.845 1.00 53.97 306 ILE A N 1
ATOM 2493 C CA . ILE A 1 306 ? -11.700 -15.441 14.635 1.00 53.97 306 ILE A CA 1
ATOM 2494 C C . ILE A 1 306 ? -11.093 -16.771 15.115 1.00 53.97 306 ILE A C 1
ATOM 2496 O O . ILE A 1 306 ? -11.806 -17.623 15.646 1.00 53.97 306 ILE A O 1
ATOM 2500 N N . TYR A 1 307 ? -9.770 -16.919 14.961 1.00 47.44 307 TYR A N 1
ATOM 2501 C CA . TYR A 1 307 ? -8.966 -17.944 15.641 1.00 47.44 307 TYR A CA 1
ATOM 2502 C C . TYR A 1 307 ? -8.888 -17.616 17.133 1.00 47.44 307 TYR A C 1
ATOM 2504 O O . TYR A 1 307 ? -8.475 -16.514 17.502 1.00 47.44 307 TYR A O 1
ATOM 2512 N N . LYS A 1 308 ? -9.298 -18.547 17.997 1.00 45.47 308 LYS A N 1
ATOM 2513 C CA . LYS A 1 308 ? -9.189 -18.366 19.447 1.00 45.47 308 LYS A CA 1
ATOM 2514 C C . LYS A 1 308 ? -7.739 -18.581 19.873 1.00 45.47 308 LYS A C 1
ATOM 2516 O O . LYS A 1 308 ? -7.062 -19.436 19.321 1.00 45.47 308 LYS A O 1
ATOM 2521 N N . ASP A 1 309 ? -7.296 -17.865 20.907 1.00 40.91 309 ASP A N 1
ATOM 2522 C CA . ASP A 1 309 ? -6.000 -18.106 21.576 1.00 40.91 309 ASP A CA 1
ATOM 2523 C C . ASP A 1 309 ? -5.853 -19.560 22.072 1.00 40.91 309 ASP A C 1
ATOM 2525 O O . ASP A 1 309 ? -4.751 -20.023 22.326 1.00 40.91 309 ASP A O 1
ATOM 2529 N N . GLU A 1 310 ? -6.958 -20.299 22.216 1.00 42.34 310 GLU A N 1
ATOM 2530 C CA . GLU A 1 310 ? -6.944 -21.727 22.561 1.00 42.34 310 GLU A CA 1
ATOM 2531 C C . GLU A 1 310 ? -6.477 -22.632 21.399 1.00 42.34 310 GLU A C 1
ATOM 2533 O O . GLU A 1 310 ? -6.234 -23.819 21.620 1.00 42.34 310 GLU A O 1
ATOM 2538 N N . ASP A 1 311 ? -6.340 -22.081 20.186 1.00 38.34 311 ASP A N 1
ATOM 2539 C CA . ASP A 1 311 ? -5.946 -22.783 18.958 1.00 38.34 311 ASP A CA 1
ATOM 2540 C C . ASP A 1 311 ? -4.498 -22.463 18.494 1.00 38.34 311 ASP A C 1
ATOM 2542 O O . ASP A 1 311 ? -4.096 -22.910 17.414 1.00 38.34 311 ASP A O 1
ATOM 2546 N N . LEU A 1 312 ? -3.708 -21.719 19.289 1.00 36.06 312 LEU A N 1
ATOM 2547 C CA . LEU A 1 312 ? -2.278 -21.404 19.074 1.00 36.06 312 LEU A CA 1
ATOM 2548 C C . LEU A 1 312 ? -1.394 -21.934 20.217 1.00 36.06 312 LEU A C 1
ATOM 2550 O O . LEU A 1 312 ? -0.213 -22.249 19.933 1.00 36.06 312 LEU A O 1
#

Radius of gyration: 22.27 Å; chains: 1; bounding box: 59×45×67 Å